Protein AF-A0A4V3EJJ7-F1 (afdb_monomer)

Organism: NCBI:txid467091

Foldseek 3Di:
DDDDDDDDPPDPDPPDPPVVVVVVVVVVVVLDDPCQVVQVVVVVVVLVVVVVVLVVLLVVLVVLFDPPAADDQVVLLVVLVVLLVCLVVVLVVPQDDQDLPDLVSNVVSVVVNLVVLLVSLCRSLVSQSVCSNPHHGSCSSVSSVVSSVVSCVVSDPDPVVLVVVCVVCVVVVRNDRPCSNNVVPDPDDDD

Secondary structure (DSSP, 8-state):
----------------THHHHHHHHHHHHHSS-TTHHHHHHHHHHHHHHHHHHHHHHHHHHHHT--S---S-HHHHHHHHHHHHHHHHHHHHHH-PPPP-S-HHHHHHHHHHHHHHHHHHHHHHHHHHHHHHHHTS-GGGHHHHHHHHHHHHHHH---HHHHHHHHHHHHHTT----HHHHTT---S----

Mean predicted aligned error: 14.13 Å

Structure (mmCIF, N/CA/C/O backbone):
data_AF-A0A4V3EJJ7-F1
#
_entry.id   AF-A0A4V3EJJ7-F1
#
loop_
_atom_site.group_PDB
_atom_site.id
_atom_site.type_symbol
_atom_site.label_atom_id
_atom_site.label_alt_id
_atom_site.label_comp_id
_atom_site.label_asym_id
_atom_site.label_entity_id
_atom_site.label_seq_id
_atom_site.pdbx_PDB_ins_code
_atom_site.Cartn_x
_atom_site.Cartn_y
_atom_site.Cartn_z
_atom_site.occupancy
_atom_site.B_iso_or_equiv
_atom_site.auth_seq_id
_atom_site.auth_comp_id
_atom_site.auth_asym_id
_atom_site.auth_atom_id
_atom_site.pdbx_PDB_model_num
ATOM 1 N N . MET A 1 1 ? -27.608 -27.761 92.473 1.00 48.44 1 MET A N 1
ATOM 2 C CA . MET A 1 1 ? -27.583 -28.950 91.596 1.00 48.44 1 MET A CA 1
ATOM 3 C C . MET A 1 1 ? -28.287 -28.550 90.308 1.00 48.44 1 MET A C 1
ATOM 5 O O . MET A 1 1 ? -29.498 -28.643 90.252 1.00 48.44 1 MET A O 1
ATOM 9 N N . THR A 1 2 ? -27.680 -27.818 89.371 1.00 53.84 2 THR A N 1
ATOM 10 C CA . THR A 1 2 ? -26.389 -27.995 88.669 1.00 53.84 2 THR A CA 1
ATOM 11 C C . THR A 1 2 ? -26.438 -29.137 87.658 1.00 53.84 2 THR A C 1
ATOM 13 O O . THR A 1 2 ? -26.171 -30.263 88.053 1.00 53.84 2 THR A O 1
ATOM 16 N N . THR A 1 3 ? -26.755 -28.836 86.390 1.00 52.28 3 THR A N 1
ATOM 17 C CA . THR A 1 3 ? -26.091 -29.294 85.134 1.00 52.28 3 THR A CA 1
ATOM 18 C C . THR A 1 3 ? -26.939 -28.807 83.942 1.00 52.28 3 THR A C 1
ATOM 20 O O . THR A 1 3 ? -28.126 -29.088 83.874 1.00 52.28 3 THR A O 1
ATOM 23 N N . LEU A 1 4 ? -26.461 -27.812 83.183 1.00 60.28 4 LEU A N 1
ATOM 24 C CA . LEU A 1 4 ? -25.708 -27.957 81.922 1.00 60.28 4 LEU A CA 1
ATOM 25 C C . LEU A 1 4 ? -26.560 -28.528 80.781 1.00 60.28 4 LEU A C 1
ATOM 27 O O . LEU A 1 4 ? -26.889 -29.704 80.805 1.00 60.28 4 LEU A O 1
ATOM 31 N N . LEU A 1 5 ? -26.813 -27.708 79.755 1.00 58.56 5 LEU A N 1
ATOM 32 C CA . LEU A 1 5 ? -26.419 -28.025 78.378 1.00 58.56 5 LEU A CA 1
ATOM 33 C C . LEU A 1 5 ? -26.475 -26.758 77.513 1.00 58.56 5 LEU A C 1
ATOM 35 O O . LEU A 1 5 ? -27.494 -26.359 76.957 1.00 58.56 5 LEU A O 1
ATOM 39 N N . THR A 1 6 ? -25.306 -26.133 77.453 1.00 62.84 6 THR A N 1
ATOM 40 C CA . THR A 1 6 ? -24.854 -25.182 76.447 1.00 62.84 6 THR A CA 1
ATOM 41 C C . THR A 1 6 ? -24.789 -25.898 75.095 1.00 62.84 6 THR A C 1
ATOM 43 O O . THR A 1 6 ? -23.959 -26.784 74.911 1.00 62.84 6 THR A O 1
ATOM 46 N N . GLY A 1 7 ? -25.677 -25.538 74.166 1.00 51.56 7 GLY A N 1
ATOM 47 C CA . GLY A 1 7 ? -25.692 -26.016 72.781 1.00 51.56 7 GLY A CA 1
ATOM 48 C C . GLY A 1 7 ? -25.375 -24.871 71.826 1.00 51.56 7 GLY A C 1
ATOM 49 O O . GLY A 1 7 ? -26.255 -24.112 71.435 1.00 51.56 7 GLY A O 1
ATOM 50 N N . THR A 1 8 ? -24.090 -24.745 71.519 1.00 53.16 8 THR A N 1
ATOM 51 C CA . THR A 1 8 ? -23.436 -23.873 70.535 1.00 53.16 8 THR A CA 1
ATOM 52 C C . THR A 1 8 ? -24.209 -23.722 69.222 1.00 53.16 8 THR A C 1
ATOM 54 O O . THR A 1 8 ? -24.358 -24.683 68.471 1.00 53.16 8 THR A O 1
ATOM 57 N N . ASN A 1 9 ? -24.636 -22.494 68.920 1.00 53.78 9 ASN A N 1
ATOM 58 C CA . ASN A 1 9 ? -25.262 -22.106 67.653 1.00 53.78 9 ASN A CA 1
ATOM 59 C C . ASN A 1 9 ? -24.338 -21.134 66.890 1.00 53.78 9 ASN A C 1
ATOM 61 O O . ASN A 1 9 ? -24.709 -20.017 66.542 1.00 53.78 9 ASN A O 1
ATOM 65 N N . GLU A 1 10 ? -23.086 -21.551 66.691 1.00 57.12 10 GLU A N 1
ATOM 66 C CA . GLU A 1 10 ? -22.077 -20.844 65.893 1.00 57.12 10 GLU A CA 1
ATOM 67 C C . GLU A 1 10 ? -21.926 -21.542 64.541 1.00 57.12 10 GLU A C 1
ATOM 69 O O . GLU A 1 10 ? -20.982 -22.296 64.332 1.00 57.12 10 GLU A O 1
ATOM 74 N N . HIS A 1 11 ? -22.862 -21.353 63.608 1.00 53.75 11 HIS A N 1
ATOM 75 C CA . HIS A 1 11 ? -22.635 -21.874 62.255 1.00 53.75 11 HIS A CA 1
ATOM 76 C C . HIS A 1 11 ? -23.357 -21.136 61.126 1.00 53.75 11 HIS A C 1
ATOM 78 O O . HIS A 1 11 ? -23.733 -21.754 60.140 1.00 53.75 11 HIS A O 1
ATOM 84 N N . ILE A 1 12 ? -23.517 -19.809 61.193 1.00 55.28 12 ILE A N 1
ATOM 85 C CA . ILE A 1 12 ? -24.022 -19.040 60.039 1.00 55.28 12 ILE A CA 1
ATOM 86 C C . ILE A 1 12 ? -23.294 -17.692 59.924 1.00 55.28 12 ILE A C 1
ATOM 88 O O . ILE A 1 12 ? -23.852 -16.643 60.206 1.00 55.28 12 ILE A O 1
ATOM 92 N N . HIS A 1 13 ? -22.022 -17.711 59.514 1.00 51.16 13 HIS A N 1
ATOM 93 C CA . HIS A 1 13 ? -21.329 -16.514 59.002 1.00 51.16 13 HIS A CA 1
ATOM 94 C C . HIS A 1 13 ? -20.251 -16.862 57.953 1.00 51.16 13 HIS A C 1
ATOM 96 O O . HIS A 1 13 ? -19.157 -16.308 57.921 1.00 51.16 13 HIS A O 1
ATOM 102 N N . ARG A 1 14 ? -20.575 -17.792 57.046 1.00 54.22 14 ARG A N 1
ATOM 103 C CA . ARG A 1 14 ? -19.884 -17.968 55.754 1.00 54.22 14 ARG A CA 1
ATOM 104 C C . ARG A 1 14 ? -20.868 -17.652 54.621 1.00 54.22 14 ARG A C 1
ATOM 106 O O . ARG A 1 14 ? -21.261 -18.530 53.867 1.00 54.22 14 ARG A O 1
ATOM 113 N N . LEU A 1 15 ? -21.288 -16.390 54.543 1.00 55.50 15 LEU A N 1
ATOM 114 C CA . LEU A 1 15 ? -21.762 -15.781 53.296 1.00 55.50 15 LEU A CA 1
ATOM 115 C C . LEU A 1 15 ? -20.489 -15.444 52.512 1.00 55.50 15 LEU A C 1
ATOM 117 O O . LEU A 1 15 ? -19.760 -14.520 52.848 1.00 55.50 15 LEU A O 1
ATOM 121 N N . ASP A 1 16 ? -19.959 -16.420 51.790 1.00 58.31 16 ASP A N 1
ATOM 122 C CA . ASP A 1 16 ? -20.190 -16.566 50.355 1.00 58.31 16 ASP A CA 1
ATOM 123 C C . ASP A 1 16 ? -19.730 -15.336 49.558 1.00 58.31 16 ASP A C 1
ATOM 125 O O . ASP A 1 16 ? -20.511 -14.599 48.970 1.00 58.31 16 ASP A O 1
ATOM 129 N N . GLY A 1 17 ? -18.412 -15.132 49.526 1.00 53.25 17 GLY A N 1
ATOM 130 C CA . GLY A 1 17 ? -17.759 -14.217 48.592 1.00 53.25 17 GLY A CA 1
ATOM 131 C C . GLY A 1 17 ? -17.684 -14.743 47.150 1.00 53.25 17 GLY A C 1
ATOM 132 O O . GLY A 1 17 ? -16.960 -14.156 46.349 1.00 53.25 17 GLY A O 1
ATOM 133 N N . ARG A 1 18 ? -18.371 -15.843 46.785 1.00 54.62 18 ARG A N 1
ATOM 134 C CA . ARG A 1 18 ? -18.388 -16.349 45.396 1.00 54.62 18 ARG A CA 1
ATOM 135 C C . ARG A 1 18 ? -19.492 -15.733 44.542 1.00 54.62 18 ARG A C 1
ATOM 137 O O . ARG A 1 18 ? -19.332 -15.669 43.324 1.00 54.62 18 ARG A O 1
ATOM 144 N N . THR A 1 19 ? -20.572 -15.240 45.141 1.00 56.28 19 THR A N 1
ATOM 145 C CA . THR A 1 19 ? -21.678 -14.613 44.397 1.00 56.28 19 THR A CA 1
ATOM 146 C C . THR A 1 19 ? -21.244 -13.317 43.712 1.00 56.28 19 THR A C 1
ATOM 148 O O . THR A 1 19 ? -21.471 -13.174 42.509 1.00 56.28 19 THR A O 1
ATOM 151 N N . GLY A 1 20 ? -20.487 -12.458 44.404 1.00 54.06 20 GLY A N 1
ATOM 152 C CA . GLY A 1 20 ? -19.955 -11.211 43.834 1.00 54.06 20 GLY A CA 1
ATOM 153 C C . GLY A 1 20 ? -18.963 -11.418 42.681 1.00 54.06 20 GLY A C 1
ATOM 154 O O . GLY A 1 20 ? -18.970 -10.657 41.716 1.00 54.06 20 GLY A O 1
ATOM 155 N N . GLN A 1 21 ? -18.156 -12.486 42.716 1.00 56.09 21 GLN 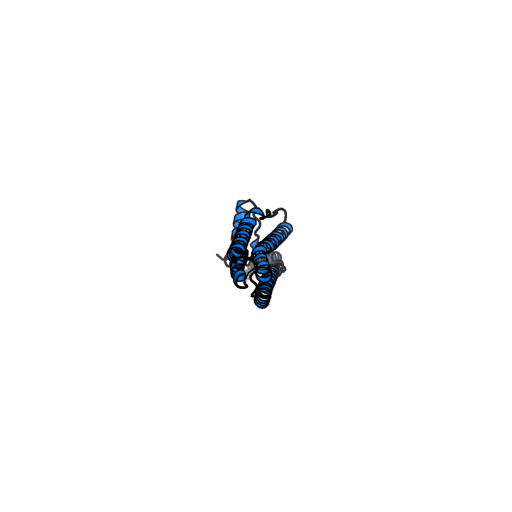A N 1
ATOM 156 C CA . GLN A 1 21 ? -17.267 -12.828 41.598 1.00 56.09 21 GLN A CA 1
ATOM 157 C C . GLN A 1 21 ? -18.053 -13.319 40.376 1.00 56.09 21 GLN A C 1
ATOM 159 O O . GLN A 1 21 ? -17.680 -13.002 39.250 1.00 56.09 21 GLN A O 1
ATOM 164 N N . SER A 1 22 ? -19.158 -14.044 40.576 1.00 56.78 22 SER A N 1
ATOM 165 C CA . SER A 1 22 ? -19.990 -14.523 39.466 1.00 56.78 22 SER A CA 1
ATOM 166 C C . SER A 1 22 ? -20.747 -13.390 38.766 1.00 56.78 22 SER A C 1
ATOM 168 O O . SER A 1 22 ? -20.902 -13.423 37.547 1.00 56.78 22 SER A O 1
ATOM 170 N N . GLU A 1 23 ? -21.160 -12.360 39.508 1.00 58.12 23 GLU A N 1
ATOM 171 C CA . GLU A 1 23 ? -21.834 -11.189 38.945 1.00 58.12 23 GLU A CA 1
ATOM 172 C C . GLU A 1 23 ? -20.847 -10.239 38.274 1.00 58.12 23 GLU A C 1
ATOM 174 O O . GLU A 1 23 ? -21.108 -9.812 37.154 1.00 58.12 23 GLU A O 1
ATOM 179 N N . ALA A 1 24 ? -19.676 -9.996 38.875 1.00 58.09 24 ALA A N 1
ATOM 180 C CA . ALA A 1 24 ? -18.610 -9.226 38.235 1.00 58.09 24 ALA A CA 1
ATOM 181 C C . ALA A 1 24 ? -18.116 -9.908 36.947 1.00 58.09 24 ALA A C 1
ATOM 183 O O . ALA A 1 24 ? -17.929 -9.244 35.930 1.00 58.09 24 ALA A O 1
ATOM 184 N N . MET A 1 25 ? -17.980 -11.239 36.950 1.00 57.03 25 MET A N 1
ATOM 185 C CA . MET A 1 25 ? -17.566 -11.999 35.769 1.00 57.03 25 MET A CA 1
ATOM 186 C C . MET A 1 25 ? -18.684 -12.073 34.715 1.00 57.03 25 MET A C 1
ATOM 188 O O . MET A 1 25 ? -18.382 -12.031 33.529 1.00 57.03 25 MET A O 1
ATOM 192 N N . ARG A 1 26 ? -19.973 -12.081 35.096 1.00 59.25 26 ARG A N 1
ATOM 193 C CA . ARG A 1 26 ? -21.101 -11.950 34.149 1.00 59.25 26 ARG A CA 1
ATOM 194 C C . ARG A 1 26 ? -21.240 -10.541 33.580 1.00 59.25 26 ARG A C 1
ATOM 196 O O . ARG A 1 26 ? -21.527 -10.424 32.396 1.00 59.25 26 ARG A O 1
ATOM 203 N N . PHE A 1 27 ? -20.991 -9.493 34.363 1.00 58.34 27 PHE A N 1
ATOM 204 C CA . PHE A 1 27 ? -20.977 -8.113 33.865 1.00 58.34 27 PHE A CA 1
ATOM 205 C C . PHE A 1 27 ? -19.806 -7.875 32.905 1.00 58.34 27 PHE A C 1
ATOM 207 O O . PHE A 1 27 ? -19.978 -7.233 31.874 1.00 58.34 27 PHE A O 1
ATOM 214 N N . PHE A 1 28 ? -18.635 -8.446 33.204 1.00 58.19 28 PHE A N 1
ATOM 215 C CA . PHE A 1 28 ? -17.461 -8.375 32.331 1.00 58.19 28 PHE A CA 1
ATOM 216 C C . PHE A 1 28 ? -17.619 -9.228 31.061 1.00 58.19 28 PHE A C 1
ATOM 218 O O . PHE A 1 28 ? -17.138 -8.856 29.996 1.00 58.19 28 PHE A O 1
ATOM 225 N N . ASN A 1 29 ? -18.326 -10.359 31.147 1.00 51.47 29 ASN A N 1
ATOM 226 C CA . ASN A 1 29 ? -18.604 -11.207 29.986 1.00 51.47 29 ASN A CA 1
ATOM 227 C C . ASN A 1 29 ? -19.782 -10.688 29.138 1.00 51.47 29 ASN A C 1
ATOM 229 O O . ASN A 1 29 ? -19.846 -10.974 27.951 1.00 51.47 29 ASN A O 1
ATOM 233 N N . ALA A 1 30 ? -20.692 -9.894 29.715 1.00 53.50 30 ALA A N 1
ATOM 234 C CA . ALA A 1 30 ? -21.791 -9.248 28.993 1.00 53.50 30 ALA A CA 1
ATOM 235 C C . ALA A 1 30 ? -21.354 -8.005 28.196 1.00 53.50 30 ALA A C 1
ATOM 237 O O . ALA A 1 30 ? -22.080 -7.571 27.305 1.00 53.50 30 ALA A O 1
ATOM 238 N N . THR A 1 31 ? -20.181 -7.435 28.486 1.00 53.97 31 THR A N 1
ATOM 239 C CA . THR A 1 31 ? -19.607 -6.324 27.708 1.00 53.97 31 THR A CA 1
ATOM 240 C C . THR A 1 31 ? -18.671 -6.781 26.589 1.00 53.97 31 THR A C 1
ATOM 242 O O . THR A 1 31 ? -18.353 -5.975 25.718 1.00 53.97 31 THR A O 1
ATOM 245 N N . ARG A 1 32 ? -18.272 -8.061 26.552 1.00 46.69 32 ARG A N 1
ATOM 246 C CA . ARG A 1 32 ? -17.633 -8.670 25.377 1.00 46.69 32 ARG A CA 1
ATOM 247 C C . ARG A 1 32 ? -18.716 -9.101 24.395 1.00 46.69 32 ARG A C 1
ATOM 249 O O . ARG A 1 32 ? -19.335 -10.149 24.567 1.00 46.69 32 ARG A O 1
ATOM 256 N N . SER A 1 33 ? -18.948 -8.299 23.359 1.00 51.81 33 SER A N 1
ATOM 257 C CA . SER A 1 33 ? -19.757 -8.768 22.239 1.00 51.81 33 SER A CA 1
ATOM 258 C C . SER A 1 33 ? -18.978 -9.857 21.488 1.00 51.81 33 SER A C 1
ATOM 260 O O . SER A 1 33 ? -17.851 -9.614 21.063 1.00 51.81 33 SER A O 1
ATOM 262 N N . PRO A 1 34 ? -19.556 -11.047 21.248 1.00 49.56 34 PRO A N 1
ATOM 263 C CA . PRO A 1 34 ? -18.929 -12.107 20.447 1.00 49.56 34 PRO A CA 1
ATOM 264 C C . PRO A 1 34 ? -18.675 -11.724 18.969 1.00 49.56 34 PRO A C 1
ATOM 266 O O . PRO A 1 34 ? -18.224 -12.554 18.183 1.00 49.56 34 PRO A O 1
ATOM 269 N N . SER A 1 35 ? -18.967 -10.482 18.565 1.00 55.94 35 SER A N 1
ATOM 270 C CA . SER A 1 35 ? -18.671 -9.918 17.245 1.00 55.94 35 SER A CA 1
ATOM 271 C C . SER A 1 35 ? -17.235 -9.424 17.070 1.00 55.94 35 SER A C 1
ATOM 273 O O . SER A 1 35 ? -16.785 -9.317 15.928 1.00 55.94 35 SER A O 1
ATOM 275 N N . ASP A 1 36 ? -16.523 -9.122 18.157 1.00 57.50 36 ASP A N 1
ATOM 276 C CA . ASP A 1 36 ? -15.327 -8.270 18.085 1.00 57.50 36 ASP A CA 1
ATOM 277 C C . ASP A 1 36 ? -14.104 -9.035 17.545 1.00 57.50 36 ASP A C 1
ATOM 279 O O . ASP A 1 36 ? -13.381 -8.538 16.678 1.00 57.50 36 ASP A O 1
ATOM 283 N N . ASP A 1 37 ? -13.959 -10.314 17.908 1.00 60.09 37 ASP A N 1
ATOM 284 C CA . ASP A 1 37 ? -12.936 -11.209 17.340 1.00 60.09 37 ASP A CA 1
ATOM 285 C C . ASP A 1 37 ? -13.148 -11.445 15.831 1.00 60.09 37 ASP A C 1
ATOM 287 O O . ASP A 1 37 ? -12.200 -11.601 15.050 1.00 60.09 37 ASP A O 1
ATOM 291 N N . GLY A 1 38 ? -14.412 -11.437 15.392 1.00 65.94 38 GLY A N 1
ATOM 292 C CA . GLY A 1 38 ? -14.792 -11.632 13.994 1.00 65.94 38 GLY A CA 1
ATOM 293 C C . GLY A 1 38 ? -14.468 -10.430 13.105 1.00 65.94 38 GLY A C 1
ATOM 294 O O . GLY A 1 38 ? -14.232 -10.590 11.905 1.00 65.94 38 GLY A O 1
ATOM 295 N N . GLU A 1 39 ? -14.426 -9.225 13.667 1.00 70.31 39 GLU A N 1
ATOM 296 C CA . GLU A 1 39 ? -14.191 -8.002 12.906 1.00 70.31 39 GLU A CA 1
ATOM 297 C C . GLU A 1 39 ? -12.719 -7.826 12.514 1.00 70.31 39 GLU A C 1
ATOM 299 O O . GLU A 1 39 ? -12.411 -7.580 11.342 1.00 70.31 39 GLU A O 1
ATOM 304 N N . LEU A 1 40 ? -11.795 -8.051 13.452 1.00 66.94 40 LEU A N 1
ATOM 305 C CA . LEU A 1 40 ? -10.359 -8.077 13.157 1.00 66.94 40 LEU A CA 1
ATOM 306 C C . LEU A 1 40 ? -10.009 -9.178 12.154 1.00 66.94 40 LEU A C 1
ATOM 308 O O . LEU A 1 40 ? -9.200 -8.956 11.248 1.00 66.94 40 LEU A O 1
ATOM 312 N N . ALA A 1 41 ? -10.627 -10.354 12.293 1.00 73.38 41 ALA A N 1
ATOM 313 C CA . ALA A 1 41 ? -10.442 -11.455 11.356 1.00 73.38 41 ALA A CA 1
ATOM 314 C C . ALA A 1 41 ? -10.866 -11.058 9.932 1.00 73.38 41 ALA A C 1
ATOM 316 O O . ALA A 1 41 ? -10.117 -11.305 8.986 1.00 73.38 41 ALA A O 1
ATOM 317 N N . ARG A 1 42 ? -11.997 -10.354 9.774 1.00 73.69 42 ARG A N 1
ATOM 318 C CA . ARG A 1 42 ? -12.448 -9.830 8.471 1.00 73.69 42 ARG A CA 1
ATOM 319 C C . ARG A 1 42 ? -11.483 -8.801 7.886 1.00 73.69 42 ARG A C 1
ATOM 321 O O . ARG A 1 42 ? -11.167 -8.885 6.702 1.00 73.69 42 ARG A O 1
ATOM 328 N N . LEU A 1 43 ? -10.974 -7.865 8.691 1.00 72.25 43 LEU A N 1
ATOM 329 C CA . LEU A 1 43 ? -9.997 -6.871 8.224 1.00 72.25 43 LEU A CA 1
ATOM 330 C C . LEU A 1 43 ? -8.684 -7.526 7.771 1.00 72.25 43 LEU A C 1
ATOM 332 O O . LEU A 1 43 ? -8.141 -7.170 6.723 1.00 72.25 43 LEU A O 1
ATOM 336 N N . ARG A 1 44 ? -8.194 -8.524 8.517 1.00 77.19 44 ARG A N 1
ATOM 337 C CA . ARG A 1 44 ? -7.009 -9.310 8.135 1.00 77.19 44 ARG A CA 1
ATOM 338 C C . ARG A 1 44 ? -7.248 -10.121 6.866 1.00 77.19 44 ARG A C 1
ATOM 340 O O . ARG A 1 44 ? -6.375 -10.164 6.005 1.00 77.19 44 ARG A O 1
ATOM 347 N N . GLN A 1 45 ? -8.420 -10.733 6.732 1.00 78.81 45 GLN A N 1
ATOM 348 C CA . GLN A 1 45 ? -8.784 -11.499 5.544 1.00 78.81 45 GLN A CA 1
ATOM 349 C C . GLN A 1 45 ? -8.840 -10.611 4.297 1.00 78.81 45 GLN A C 1
ATOM 351 O O . GLN A 1 45 ? -8.275 -10.979 3.270 1.00 78.81 45 GLN A O 1
ATOM 356 N N . LEU A 1 46 ? -9.437 -9.420 4.398 1.00 78.81 46 LEU A N 1
ATOM 357 C CA . LEU A 1 46 ? -9.436 -8.436 3.314 1.00 78.81 46 LEU A CA 1
ATOM 358 C C . LEU A 1 46 ? -8.010 -8.036 2.927 1.00 78.81 46 LEU A C 1
ATOM 360 O O . LEU A 1 46 ? -7.671 -8.050 1.748 1.00 78.81 46 LEU A O 1
ATOM 364 N N . PHE A 1 47 ? -7.153 -7.745 3.909 1.00 72.12 47 PHE A N 1
ATOM 365 C CA . PHE A 1 47 ? -5.748 -7.417 3.657 1.00 72.12 47 PHE A CA 1
ATOM 366 C C . PHE A 1 47 ? -5.014 -8.539 2.905 1.00 72.12 47 PHE A C 1
ATOM 368 O O . PHE A 1 47 ? -4.334 -8.275 1.916 1.00 72.12 47 PHE A O 1
ATOM 375 N N . LEU A 1 48 ? -5.196 -9.795 3.321 1.00 76.44 48 LEU A N 1
ATOM 376 C CA . LEU A 1 48 ? -4.602 -10.948 2.639 1.00 76.44 48 LEU A CA 1
ATOM 377 C C . LEU A 1 48 ? -5.126 -11.109 1.208 1.00 76.44 48 LEU A C 1
ATOM 379 O O . LEU A 1 48 ? -4.351 -11.429 0.309 1.00 76.44 48 LEU A O 1
ATOM 383 N N . GLN A 1 49 ? -6.415 -10.850 0.982 1.00 77.94 49 GLN A N 1
ATOM 384 C CA . GLN A 1 49 ? -7.019 -10.892 -0.348 1.00 77.94 49 GLN A CA 1
ATOM 385 C C . GLN A 1 49 ? -6.413 -9.823 -1.274 1.00 77.94 49 GLN A C 1
ATOM 387 O O . GLN A 1 49 ? -6.095 -10.124 -2.424 1.00 77.94 49 GLN A O 1
ATOM 392 N N . PHE A 1 50 ? -6.155 -8.616 -0.756 1.00 73.56 50 PHE A N 1
ATOM 393 C CA . PHE A 1 50 ? -5.418 -7.571 -1.476 1.00 73.56 50 PHE A CA 1
ATOM 394 C C . PHE A 1 50 ? -3.970 -7.977 -1.775 1.00 73.56 50 PHE A C 1
ATOM 396 O O . PHE A 1 50 ? -3.520 -7.845 -2.911 1.00 73.56 50 PHE A O 1
ATOM 403 N N . CYS A 1 51 ? -3.239 -8.526 -0.799 1.00 73.31 51 CYS A N 1
ATOM 404 C CA . CYS A 1 51 ? -1.887 -9.043 -1.034 1.00 73.31 51 CYS A CA 1
ATOM 405 C C . CYS A 1 51 ? -1.866 -10.128 -2.124 1.00 73.31 51 CYS A C 1
ATOM 407 O O . CYS A 1 51 ? -0.978 -10.126 -2.977 1.00 73.31 51 CYS A O 1
ATOM 409 N N . GLY A 1 52 ? -2.860 -11.022 -2.125 1.00 74.56 52 GLY A N 1
ATOM 410 C CA . GLY A 1 52 ? -3.035 -12.033 -3.167 1.00 74.56 52 GLY A CA 1
ATOM 411 C C . GLY A 1 52 ? -3.274 -11.423 -4.550 1.00 74.56 52 GLY A C 1
ATOM 412 O O . GLY A 1 52 ? -2.670 -11.869 -5.525 1.00 74.56 52 GLY A O 1
ATOM 413 N N . ALA A 1 53 ? -4.086 -10.366 -4.638 1.00 78.75 53 ALA A N 1
ATOM 414 C CA . ALA A 1 53 ? -4.312 -9.640 -5.887 1.00 78.75 53 ALA A CA 1
ATOM 415 C C . ALA A 1 53 ? -3.014 -9.018 -6.434 1.00 78.75 53 ALA A C 1
ATOM 417 O O . ALA A 1 53 ? -2.718 -9.179 -7.617 1.00 78.75 53 ALA A O 1
ATOM 418 N N . PHE A 1 54 ? -2.187 -8.396 -5.584 1.00 73.12 54 PHE A N 1
ATOM 419 C CA . PHE A 1 54 ? -0.881 -7.865 -6.004 1.00 73.12 54 PHE A CA 1
ATOM 420 C C . PHE A 1 54 ? 0.053 -8.944 -6.544 1.00 73.12 54 PHE A C 1
ATOM 422 O O . PHE A 1 54 ? 0.709 -8.724 -7.562 1.00 73.12 54 PHE A O 1
ATOM 429 N N . ALA A 1 55 ? 0.100 -10.108 -5.891 1.00 73.81 55 ALA A N 1
ATOM 430 C CA . ALA A 1 55 ? 0.901 -11.229 -6.367 1.00 73.81 55 ALA A CA 1
ATOM 431 C C . ALA A 1 55 ? 0.439 -11.683 -7.762 1.00 73.81 55 ALA A C 1
ATOM 433 O O . ALA A 1 55 ? 1.269 -11.866 -8.650 1.00 73.81 55 ALA A O 1
ATOM 434 N N . LEU A 1 56 ? -0.877 -11.786 -7.981 1.00 77.50 56 LEU A N 1
ATOM 435 C CA . LEU A 1 56 ? -1.450 -12.142 -9.281 1.00 77.50 56 LEU A CA 1
ATOM 436 C C . LEU A 1 56 ? -1.114 -11.102 -10.362 1.00 77.50 56 LEU A C 1
ATOM 438 O O . LEU A 1 56 ? -0.699 -11.468 -11.459 1.00 77.50 56 LEU A O 1
ATOM 442 N N . ILE A 1 57 ? -1.244 -9.810 -10.046 1.00 76.50 57 ILE A N 1
ATOM 443 C CA . ILE A 1 57 ? -0.878 -8.711 -10.951 1.00 76.50 57 ILE A CA 1
ATOM 444 C C . ILE A 1 57 ? 0.607 -8.797 -11.320 1.00 76.50 57 ILE A C 1
ATOM 446 O O . ILE A 1 57 ? 0.948 -8.663 -12.491 1.00 76.50 57 ILE A O 1
ATOM 450 N N . GLY A 1 58 ? 1.486 -9.081 -10.355 1.00 69.44 58 GLY A N 1
ATOM 451 C CA . GLY A 1 58 ? 2.914 -9.278 -10.609 1.00 69.44 58 GLY A CA 1
ATOM 452 C C . GLY A 1 58 ? 3.200 -10.452 -11.548 1.00 69.44 58 GLY A C 1
ATOM 453 O O . GLY A 1 58 ? 4.024 -10.323 -12.450 1.00 69.44 58 GLY A O 1
ATOM 454 N N . VAL A 1 59 ? 2.475 -11.567 -11.403 1.00 75.38 59 VAL A N 1
ATOM 455 C CA . VAL A 1 59 ? 2.570 -12.717 -12.323 1.00 75.38 59 VAL A CA 1
ATOM 456 C C . VAL A 1 59 ? 2.141 -12.328 -13.739 1.00 75.38 59 VAL A C 1
ATOM 458 O O . VAL A 1 59 ? 2.828 -12.661 -14.703 1.00 75.38 59 VAL A O 1
ATOM 461 N N . VAL A 1 60 ? 1.037 -11.590 -13.877 1.00 76.69 60 VAL A N 1
ATOM 462 C CA . VAL A 1 60 ? 0.559 -11.099 -15.177 1.00 76.69 60 VAL A CA 1
ATOM 463 C C . VAL A 1 60 ? 1.566 -10.132 -15.804 1.00 76.69 60 VAL A C 1
ATOM 465 O O . VAL A 1 60 ? 1.861 -10.250 -16.989 1.00 76.69 60 VAL A O 1
ATOM 468 N N . ALA A 1 61 ? 2.139 -9.220 -15.014 1.00 70.19 61 ALA A N 1
ATOM 469 C CA . ALA A 1 61 ? 3.160 -8.273 -15.466 1.00 70.19 61 ALA A CA 1
ATOM 470 C C . ALA A 1 61 ? 4.398 -8.998 -15.994 1.00 70.19 61 ALA A C 1
ATOM 472 O O . ALA A 1 61 ? 4.948 -8.634 -17.028 1.00 70.19 61 ALA A O 1
ATOM 473 N N . PHE A 1 62 ? 4.810 -10.046 -15.279 1.00 71.81 62 PHE A N 1
ATOM 474 C CA . PHE A 1 62 ? 5.935 -10.884 -15.655 1.00 71.81 62 PHE A CA 1
ATOM 475 C C . PHE A 1 62 ? 5.667 -11.638 -16.962 1.00 71.81 62 PHE A C 1
ATOM 477 O O . PHE A 1 62 ? 6.532 -11.667 -17.830 1.00 71.81 62 PHE A O 1
ATOM 484 N N . MET A 1 63 ? 4.465 -12.199 -17.139 1.00 74.50 63 MET A N 1
ATOM 485 C CA . MET A 1 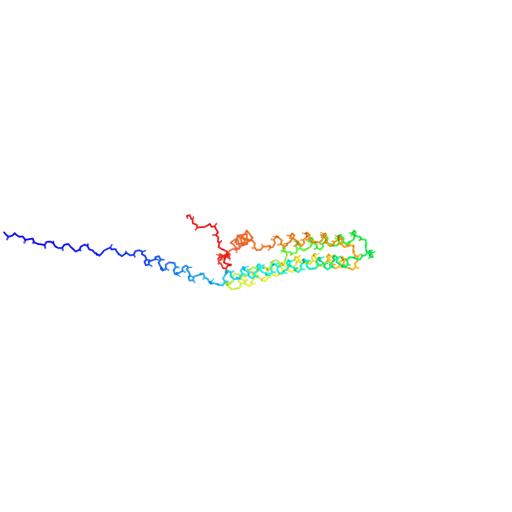63 ? 4.100 -12.898 -18.379 1.00 74.50 63 MET A CA 1
ATOM 486 C C . MET A 1 63 ? 3.939 -11.970 -19.586 1.00 74.50 63 MET A C 1
ATOM 488 O O . MET A 1 63 ? 4.223 -12.383 -20.705 1.00 74.50 63 MET A O 1
ATOM 492 N N . LEU A 1 64 ? 3.478 -10.736 -19.369 1.00 73.50 64 LEU A N 1
ATOM 493 C CA . LEU A 1 64 ? 3.288 -9.729 -20.417 1.00 73.50 64 LEU A CA 1
ATOM 494 C C . LEU A 1 64 ? 4.551 -8.918 -20.727 1.00 73.50 64 LEU A C 1
ATOM 496 O O . LEU A 1 64 ? 4.484 -8.039 -21.583 1.00 73.50 64 LEU A O 1
ATOM 500 N N . GLY A 1 65 ? 5.665 -9.169 -20.032 1.00 65.69 65 GLY A N 1
ATOM 501 C CA . GLY A 1 65 ? 6.924 -8.458 -20.232 1.00 65.69 65 GLY A CA 1
ATOM 502 C C . GLY A 1 65 ? 7.359 -8.520 -21.694 1.00 65.69 65 GLY A C 1
ATOM 503 O O . GLY A 1 65 ? 7.846 -9.547 -22.154 1.00 65.69 65 GLY A O 1
ATOM 504 N N . ASN A 1 66 ? 7.140 -7.422 -22.415 1.00 61.62 66 ASN A N 1
ATOM 505 C CA . ASN A 1 66 ? 7.381 -7.315 -23.847 1.00 61.62 66 ASN A CA 1
ATOM 506 C C . ASN A 1 66 ? 8.746 -6.645 -24.080 1.00 61.62 66 ASN A C 1
ATOM 508 O O . ASN A 1 66 ? 9.075 -5.676 -23.393 1.00 61.62 66 ASN A O 1
ATOM 512 N N . ASP A 1 67 ? 9.522 -7.121 -25.056 1.00 64.62 67 ASP A N 1
ATOM 513 C CA . ASP A 1 67 ? 10.851 -6.561 -25.373 1.00 64.62 67 ASP A CA 1
ATOM 514 C C . ASP A 1 67 ? 10.778 -5.216 -26.128 1.00 64.62 67 ASP A C 1
ATOM 516 O O . ASP A 1 67 ? 11.777 -4.503 -26.250 1.00 64.62 67 ASP A O 1
ATOM 520 N N . GLU A 1 68 ? 9.594 -4.823 -26.615 1.00 66.81 68 GLU A N 1
ATOM 521 C CA . GLU A 1 68 ? 9.397 -3.546 -27.308 1.00 66.81 68 GLU A CA 1
ATOM 522 C C . GLU A 1 68 ? 9.294 -2.364 -26.332 1.00 66.81 68 GLU A C 1
ATOM 524 O O . GLU A 1 68 ? 8.221 -1.870 -25.975 1.00 66.81 68 GLU A O 1
ATOM 529 N N . GLN A 1 69 ? 10.464 -1.885 -25.924 1.00 71.00 69 GLN A N 1
ATOM 530 C CA . GLN A 1 69 ? 10.673 -0.654 -25.172 1.00 71.00 69 GLN A CA 1
ATOM 531 C C . GLN A 1 69 ? 10.155 0.569 -25.960 1.00 71.00 69 GLN A C 1
ATOM 533 O O . GLN A 1 69 ? 10.795 1.025 -26.907 1.00 71.00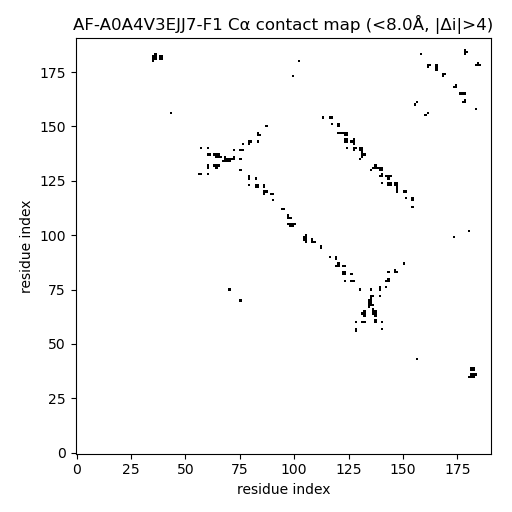 69 GLN A O 1
ATOM 538 N N . ARG A 1 70 ? 9.013 1.145 -25.557 1.00 79.75 70 ARG A N 1
ATOM 539 C CA . ARG A 1 70 ? 8.474 2.379 -26.171 1.00 79.75 70 ARG A CA 1
ATOM 540 C C . ARG A 1 70 ? 8.976 3.655 -25.508 1.00 79.75 70 ARG A C 1
ATOM 542 O O . ARG A 1 70 ? 9.113 4.669 -26.188 1.00 79.75 70 ARG A O 1
ATOM 549 N N . TRP A 1 71 ? 9.153 3.650 -24.189 1.00 78.44 71 TRP A N 1
ATOM 550 C CA . TRP A 1 71 ? 9.545 4.831 -23.411 1.00 78.44 71 TRP A CA 1
ATOM 551 C C . TRP A 1 71 ? 10.916 4.623 -22.779 1.00 78.44 71 TRP A C 1
ATOM 553 O O . TRP A 1 71 ? 11.282 3.494 -22.469 1.00 78.44 71 TRP A O 1
ATOM 563 N N . ASP A 1 72 ? 11.663 5.701 -22.548 1.00 85.19 72 ASP A N 1
ATOM 564 C CA . ASP A 1 72 ? 12.916 5.636 -21.791 1.00 85.19 72 ASP A CA 1
ATOM 565 C C . ASP A 1 72 ? 12.631 5.149 -20.348 1.00 85.19 72 ASP A C 1
ATOM 567 O O . ASP A 1 72 ? 11.793 5.758 -19.664 1.00 85.19 72 ASP A O 1
ATOM 571 N N . PRO A 1 73 ? 13.309 4.088 -19.854 1.00 82.75 73 PRO A N 1
ATOM 572 C CA . PRO A 1 73 ? 13.137 3.596 -18.488 1.00 82.75 73 PRO A CA 1
ATOM 573 C C . PRO A 1 73 ? 13.263 4.685 -17.415 1.00 82.75 73 PRO A C 1
ATOM 575 O O . PRO A 1 73 ? 12.568 4.624 -16.398 1.00 82.75 73 PRO A O 1
ATOM 578 N N . ALA A 1 74 ? 14.116 5.691 -17.632 1.00 85.31 74 ALA A N 1
ATOM 579 C CA . ALA A 1 74 ? 14.326 6.771 -16.673 1.00 85.31 74 ALA A CA 1
ATOM 580 C C . ALA A 1 74 ? 13.049 7.597 -16.442 1.00 85.31 74 ALA A C 1
ATOM 582 O O . ALA A 1 74 ? 12.744 7.964 -15.304 1.00 85.31 74 ALA A O 1
ATOM 583 N N . ILE A 1 75 ? 12.265 7.838 -17.499 1.00 85.06 75 ILE A N 1
ATOM 584 C CA . ILE A 1 75 ? 11.000 8.582 -17.419 1.00 85.06 75 ILE A CA 1
ATOM 585 C C . ILE A 1 75 ? 9.964 7.767 -16.639 1.00 85.06 75 ILE A C 1
ATOM 587 O O . ILE A 1 75 ? 9.304 8.295 -15.742 1.00 85.06 75 ILE A O 1
ATOM 591 N N . SER A 1 76 ? 9.849 6.470 -16.933 1.00 81.00 76 SER A N 1
ATOM 592 C CA . SER A 1 76 ? 8.915 5.572 -16.244 1.00 81.00 76 SER A CA 1
ATOM 593 C C . SER A 1 76 ? 9.232 5.447 -14.752 1.00 81.00 76 SER A C 1
ATOM 595 O O . SER A 1 76 ? 8.331 5.558 -13.921 1.00 81.00 76 SER A O 1
ATOM 597 N N . VAL A 1 77 ? 10.510 5.284 -14.397 1.00 85.00 77 VAL A N 1
ATOM 598 C CA . VAL A 1 77 ? 10.957 5.250 -12.997 1.00 85.00 77 VAL A CA 1
ATOM 599 C C . VAL A 1 77 ? 10.669 6.579 -12.300 1.00 85.00 77 VAL A C 1
ATOM 601 O O . VAL A 1 77 ? 10.124 6.577 -11.196 1.00 85.00 77 VAL A O 1
ATOM 604 N N . GLY A 1 78 ? 10.969 7.710 -12.946 1.00 84.31 78 GLY A N 1
ATOM 605 C CA . GLY A 1 78 ? 10.680 9.039 -12.404 1.00 84.31 78 GLY A CA 1
ATOM 606 C C . 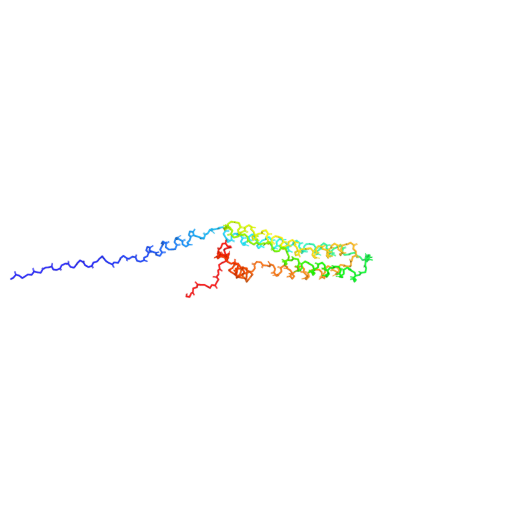GLY A 1 78 ? 9.198 9.228 -12.070 1.00 84.31 78 GLY A C 1
ATOM 607 O O . GLY A 1 78 ? 8.864 9.667 -10.969 1.00 84.31 78 GLY A O 1
ATOM 608 N N . LEU A 1 79 ? 8.300 8.821 -12.974 1.00 85.19 79 LEU A N 1
ATOM 609 C CA . LEU A 1 79 ? 6.853 8.871 -12.745 1.00 85.19 79 LEU A CA 1
ATOM 610 C C . LEU A 1 79 ? 6.420 7.996 -11.565 1.00 85.19 79 LEU A C 1
ATOM 612 O O . LEU A 1 79 ? 5.662 8.458 -10.714 1.00 85.19 79 LEU A O 1
ATOM 616 N N . ILE A 1 80 ? 6.925 6.763 -11.470 1.00 86.44 80 ILE A N 1
ATOM 617 C CA . ILE A 1 80 ? 6.599 5.848 -10.364 1.00 86.44 80 ILE A CA 1
ATOM 618 C C . ILE A 1 80 ? 7.051 6.423 -9.026 1.00 86.44 80 ILE A C 1
ATOM 620 O O . ILE A 1 80 ? 6.296 6.376 -8.057 1.00 86.44 80 ILE A O 1
ATOM 624 N N . VAL A 1 81 ? 8.251 7.003 -8.965 1.00 86.69 81 VAL A N 1
ATOM 625 C CA . VAL A 1 81 ? 8.760 7.638 -7.744 1.00 86.69 81 VAL A CA 1
ATOM 626 C C . VAL A 1 81 ? 7.879 8.822 -7.344 1.00 86.69 81 VAL A C 1
ATOM 628 O O . VAL A 1 81 ? 7.513 8.934 -6.174 1.00 86.69 81 VAL A O 1
ATOM 631 N N . ILE A 1 82 ? 7.480 9.674 -8.295 1.00 87.56 82 ILE A N 1
ATOM 632 C CA . ILE A 1 82 ? 6.587 10.812 -8.027 1.00 87.56 82 ILE A CA 1
ATOM 633 C C . ILE A 1 82 ? 5.231 10.326 -7.502 1.00 87.56 82 ILE A C 1
ATOM 635 O O . ILE A 1 82 ? 4.763 10.819 -6.475 1.00 87.56 82 ILE A O 1
ATOM 639 N N . VAL A 1 83 ? 4.619 9.334 -8.153 1.00 85.69 83 VAL A N 1
ATOM 640 C CA . VAL A 1 83 ? 3.331 8.755 -7.733 1.00 85.69 83 VAL A CA 1
ATOM 641 C C . VAL A 1 83 ? 3.447 8.073 -6.365 1.00 85.69 83 VAL A C 1
ATOM 643 O O . VAL A 1 83 ? 2.575 8.247 -5.509 1.00 85.69 83 VAL A O 1
ATOM 646 N N . GLY A 1 84 ? 4.536 7.342 -6.120 1.00 80.94 84 GLY A N 1
ATOM 647 C CA . GLY A 1 84 ? 4.837 6.703 -4.840 1.00 80.94 84 GLY A CA 1
ATOM 648 C C . GLY A 1 84 ? 4.961 7.718 -3.706 1.00 80.94 84 GLY A C 1
ATOM 649 O O . GLY A 1 84 ? 4.301 7.582 -2.674 1.00 80.94 84 GLY A O 1
ATOM 650 N N . LEU A 1 85 ? 5.737 8.784 -3.912 1.00 85.81 85 LEU A N 1
ATOM 651 C CA . LEU A 1 85 ? 5.888 9.870 -2.942 1.00 85.81 85 LEU A CA 1
ATOM 652 C C . LEU A 1 85 ? 4.572 10.617 -2.703 1.00 85.81 85 LEU A C 1
ATOM 654 O O . LEU A 1 85 ? 4.218 10.869 -1.550 1.00 85.81 85 LEU A O 1
ATOM 658 N N . ALA A 1 86 ? 3.824 10.929 -3.764 1.00 84.94 86 ALA A N 1
ATOM 659 C CA . ALA A 1 86 ? 2.519 11.573 -3.656 1.00 84.94 86 ALA A CA 1
ATOM 660 C C . ALA A 1 86 ? 1.535 10.718 -2.842 1.00 84.94 86 ALA A C 1
ATOM 662 O O . ALA A 1 86 ? 0.832 11.246 -1.984 1.00 84.94 86 ALA A O 1
ATOM 663 N N . SER A 1 87 ? 1.544 9.397 -3.033 1.00 79.94 87 SER A N 1
ATOM 664 C CA . SER A 1 87 ? 0.687 8.464 -2.287 1.00 79.94 87 SER A CA 1
ATOM 665 C C . SER A 1 87 ? 1.077 8.382 -0.806 1.00 79.94 87 SER A C 1
ATOM 667 O O . SER A 1 87 ? 0.208 8.384 0.066 1.00 79.94 87 SER A O 1
ATOM 669 N N . LEU A 1 88 ? 2.381 8.398 -0.497 1.00 81.00 88 LEU A N 1
ATOM 670 C CA . LEU A 1 88 ? 2.884 8.432 0.884 1.00 81.00 88 LEU A CA 1
ATOM 671 C C . LEU A 1 88 ? 2.535 9.740 1.611 1.00 81.00 88 LEU A C 1
ATOM 673 O O . LEU A 1 88 ? 2.282 9.733 2.818 1.00 81.00 88 LEU A O 1
ATOM 677 N N . LEU A 1 89 ? 2.542 10.867 0.897 1.00 82.06 89 LEU A N 1
ATOM 678 C CA . LEU A 1 89 ? 2.193 12.179 1.446 1.00 82.06 89 LEU A CA 1
ATOM 679 C C . LEU A 1 89 ? 0.674 12.382 1.534 1.00 82.06 89 LEU A C 1
ATOM 681 O O . LEU A 1 89 ? 0.198 13.009 2.482 1.00 82.06 89 LEU A O 1
ATOM 685 N N . GLY A 1 90 ? -0.085 11.815 0.594 1.00 73.06 90 GLY A N 1
ATOM 686 C CA . GLY A 1 90 ? -1.540 11.928 0.502 1.00 73.06 90 GLY A CA 1
ATOM 687 C C . GLY A 1 90 ? -2.274 11.395 1.732 1.00 73.06 90 GLY A C 1
ATOM 688 O O . GLY A 1 90 ? -3.254 12.003 2.162 1.00 73.06 90 GLY A O 1
ATOM 689 N N . ASP A 1 91 ? -1.754 10.348 2.386 1.00 68.44 91 ASP A N 1
ATOM 690 C CA . ASP A 1 91 ? -2.342 9.807 3.624 1.00 68.44 91 ASP A CA 1
ATOM 691 C C . ASP A 1 91 ? -2.461 10.870 4.737 1.00 68.44 91 ASP A C 1
ATOM 693 O O . ASP A 1 91 ? -3.397 10.854 5.540 1.00 68.44 91 ASP A O 1
ATOM 697 N N . ARG A 1 92 ? -1.564 11.866 4.768 1.00 70.00 92 ARG A N 1
ATOM 698 C CA . ARG A 1 92 ? -1.657 12.956 5.753 1.00 70.00 92 ARG A CA 1
ATOM 699 C C . ARG A 1 92 ? -2.776 13.948 5.468 1.00 70.00 92 ARG A C 1
ATOM 701 O O . ARG A 1 92 ? -3.311 14.520 6.413 1.00 70.00 92 ARG A O 1
ATOM 708 N N . PHE A 1 93 ? -3.125 14.148 4.202 1.00 67.31 93 PHE A N 1
ATOM 709 C CA . PHE A 1 93 ? -4.153 15.105 3.793 1.00 67.31 93 PHE A CA 1
ATOM 710 C C . PHE A 1 93 ? -5.552 14.489 3.776 1.00 67.31 93 PHE A C 1
ATOM 712 O O . PHE A 1 93 ? -6.533 15.181 4.030 1.00 67.31 93 PHE A O 1
ATOM 719 N N . VAL A 1 94 ? -5.643 13.182 3.524 1.00 66.19 94 VAL A N 1
ATOM 720 C CA . VAL A 1 94 ? -6.916 12.469 3.344 1.00 66.19 94 VAL A CA 1
ATOM 721 C C . VAL A 1 94 ? -7.435 11.842 4.650 1.00 66.19 94 VAL A C 1
ATOM 723 O O . VAL A 1 94 ? -8.547 11.317 4.693 1.00 66.19 94 VAL A O 1
ATOM 726 N N . ALA A 1 95 ? -6.681 11.918 5.754 1.00 61.47 95 ALA A N 1
ATOM 727 C CA . ALA A 1 95 ? -7.095 11.391 7.054 1.00 61.47 95 ALA A CA 1
ATOM 728 C C . ALA A 1 95 ? -8.370 12.084 7.588 1.00 61.47 95 ALA A C 1
ATOM 730 O O . ALA A 1 95 ? -8.313 13.080 8.314 1.00 61.47 95 ALA A O 1
ATOM 731 N N . ARG A 1 96 ? -9.533 11.513 7.249 1.00 64.38 96 ARG A N 1
ATOM 732 C CA . ARG A 1 96 ? -10.855 11.901 7.756 1.00 64.38 96 ARG A CA 1
ATOM 733 C C . ARG A 1 96 ? -10.843 11.853 9.287 1.00 64.38 96 ARG A C 1
ATOM 735 O O . ARG A 1 96 ? -10.319 10.907 9.883 1.00 64.38 96 ARG A O 1
ATOM 742 N N . ARG A 1 97 ? -11.372 12.901 9.929 1.00 66.81 97 ARG A N 1
ATOM 743 C CA . ARG A 1 97 ? -11.483 12.958 11.394 1.00 66.81 97 ARG A CA 1
ATOM 744 C C . ARG A 1 97 ? -12.382 11.811 11.864 1.00 66.81 97 ARG A C 1
ATOM 746 O O . ARG A 1 97 ? -13.424 11.584 11.259 1.00 66.81 97 ARG A O 1
ATOM 753 N N . LEU A 1 98 ? -11.959 11.096 12.908 1.00 66.25 98 LEU A N 1
ATOM 754 C CA . LEU A 1 98 ? -12.801 10.089 13.551 1.00 66.25 98 LEU A CA 1
ATOM 755 C C . LEU A 1 98 ? -13.973 10.799 14.225 1.00 66.25 98 LEU A C 1
ATOM 757 O O . LEU A 1 98 ? -13.764 11.775 14.948 1.00 66.25 98 LEU A O 1
ATOM 761 N N . ASP A 1 99 ? -15.180 10.312 13.962 1.00 70.12 99 ASP A N 1
ATOM 762 C CA . ASP A 1 99 ? -16.386 10.812 14.602 1.00 70.12 99 ASP A CA 1
ATOM 763 C C . ASP A 1 99 ? -16.594 10.099 15.944 1.00 70.12 99 ASP A C 1
ATOM 765 O O . ASP A 1 99 ? -16.776 8.883 15.994 1.00 70.12 99 ASP A O 1
ATOM 769 N N . CYS A 1 100 ? -16.536 10.865 17.034 1.00 71.69 100 CYS A N 1
ATOM 770 C CA . CYS A 1 100 ? -16.660 10.359 18.401 1.00 71.69 100 CYS A CA 1
ATOM 771 C C . CYS A 1 100 ? -18.097 10.429 18.950 1.00 71.69 100 CYS A C 1
ATOM 773 O O . CYS A 1 100 ? -18.284 10.264 20.157 1.00 71.69 100 CYS A O 1
ATOM 775 N N . THR A 1 101 ? -19.108 10.705 18.115 1.00 79.06 101 THR A N 1
ATOM 776 C CA . THR A 1 101 ? -20.506 10.821 18.575 1.00 79.06 101 THR A CA 1
ATOM 777 C C . THR A 1 101 ? -21.066 9.519 19.151 1.00 79.06 101 THR A C 1
ATOM 779 O O . THR A 1 101 ? -21.776 9.560 20.155 1.00 79.06 101 THR A O 1
ATOM 782 N N . SER A 1 102 ? -20.739 8.361 18.572 1.00 74.50 102 SER A N 1
ATOM 783 C CA . SER A 1 102 ? -21.210 7.048 19.036 1.00 74.50 102 SER A CA 1
ATOM 784 C C . SER A 1 102 ? -20.175 5.938 18.808 1.00 74.50 102 SER A C 1
ATOM 786 O O . SER A 1 102 ? -19.288 6.082 17.969 1.00 74.50 102 SER A O 1
ATOM 788 N N . ASP A 1 103 ? -20.293 4.810 19.519 1.00 71.88 103 ASP A N 1
ATOM 789 C CA . ASP A 1 103 ? -19.399 3.655 19.308 1.00 71.88 103 ASP A CA 1
ATOM 790 C C . ASP A 1 103 ? -19.540 3.085 17.890 1.00 71.88 103 ASP A C 1
ATOM 792 O O . ASP A 1 103 ? -18.544 2.811 17.224 1.00 71.88 103 ASP A O 1
ATOM 796 N N . GLY A 1 104 ? -20.774 2.993 17.381 1.00 71.19 104 GLY A N 1
ATOM 797 C CA . GLY A 1 104 ? -21.038 2.517 16.021 1.00 71.19 104 GLY A CA 1
ATOM 798 C C . GLY A 1 104 ? -20.459 3.437 14.940 1.00 71.19 104 GLY A C 1
ATOM 799 O O . GLY A 1 104 ? -19.840 2.958 13.991 1.00 71.19 104 GLY A O 1
ATOM 800 N N . SER A 1 105 ? -20.586 4.760 15.101 1.00 73.62 105 SER A N 1
ATOM 801 C CA . SER A 1 105 ? -20.010 5.731 14.155 1.00 73.62 105 SER A CA 1
ATOM 802 C C . SER A 1 105 ? -18.482 5.731 14.175 1.00 73.62 105 SER A C 1
ATOM 804 O O . SER A 1 105 ? -17.854 6.015 13.151 1.00 73.62 105 SER A O 1
ATOM 806 N N . LEU A 1 106 ? -17.876 5.396 15.318 1.00 73.19 106 LEU A N 1
ATOM 807 C CA . LEU A 1 106 ? -16.429 5.304 15.474 1.00 73.19 106 LEU A CA 1
ATOM 808 C C . LEU A 1 106 ? -15.864 4.109 14.693 1.00 73.19 106 LEU A C 1
ATOM 810 O O . LEU A 1 106 ? -14.889 4.270 13.956 1.00 73.19 106 LEU A O 1
ATOM 814 N N . VAL A 1 107 ? -16.512 2.943 14.795 1.00 75.50 107 VAL A N 1
ATOM 815 C CA . VAL A 1 107 ? -16.134 1.730 14.051 1.00 75.50 107 VAL A CA 1
ATOM 816 C C . VAL A 1 107 ? -16.283 1.942 12.542 1.00 75.50 107 VAL A C 1
ATOM 818 O O . VAL A 1 107 ? -15.361 1.650 11.777 1.00 75.50 107 VAL A O 1
ATOM 821 N N . ASP A 1 108 ? -17.396 2.526 12.095 1.00 77.69 108 ASP A N 1
ATOM 822 C CA . ASP A 1 108 ? -17.637 2.759 10.666 1.00 77.69 108 ASP A CA 1
ATOM 823 C C . ASP A 1 108 ? -16.681 3.817 10.071 1.00 77.69 108 ASP A C 1
ATOM 825 O O . ASP A 1 108 ? -16.108 3.654 8.985 1.00 77.69 108 ASP A O 1
ATOM 829 N N . SER A 1 109 ? -16.385 4.872 10.839 1.00 75.75 109 SER A N 1
ATOM 830 C CA . SER A 1 109 ? -15.358 5.863 10.485 1.00 75.75 109 SER A CA 1
ATOM 831 C C . SER A 1 109 ? -13.960 5.244 10.401 1.00 75.75 109 SER A C 1
ATOM 833 O O . SER A 1 109 ? -13.160 5.627 9.545 1.00 75.75 109 SER A O 1
ATOM 835 N N . TYR A 1 110 ? -13.651 4.273 11.264 1.00 76.50 110 TYR A N 1
ATOM 836 C CA . TYR A 1 110 ? -12.376 3.564 11.232 1.00 76.50 110 TYR A CA 1
ATOM 837 C C . TYR A 1 110 ? -12.256 2.671 9.991 1.00 76.50 110 TYR A C 1
ATOM 839 O O . TYR A 1 110 ? -11.253 2.745 9.276 1.00 76.50 110 TYR A O 1
ATOM 847 N N . ARG A 1 111 ? -13.304 1.897 9.672 1.00 77.81 111 ARG A N 1
ATOM 848 C CA . ARG A 1 111 ? -13.360 1.059 8.462 1.00 77.81 111 ARG A CA 1
ATOM 849 C C . ARG A 1 111 ? -13.204 1.885 7.191 1.00 77.81 111 ARG A C 1
ATOM 851 O O . ARG A 1 111 ? -12.352 1.572 6.362 1.00 77.81 111 ARG A O 1
ATOM 858 N N . SER A 1 112 ? -13.975 2.963 7.042 1.00 80.12 112 SER A N 1
ATOM 859 C CA . SER A 1 112 ? -13.889 3.828 5.855 1.00 80.12 112 SER A CA 1
ATOM 860 C C . SER A 1 112 ? -12.496 4.440 5.687 1.00 80.12 112 SER A C 1
ATOM 862 O O . SER A 1 112 ? -11.957 4.464 4.579 1.00 80.12 112 SER A O 1
ATOM 864 N N . ARG A 1 113 ? -11.860 4.858 6.789 1.00 81.06 113 ARG A N 1
ATOM 865 C CA . ARG A 1 113 ? -10.478 5.350 6.779 1.00 81.06 113 ARG A CA 1
ATOM 866 C C . ARG A 1 113 ? -9.484 4.261 6.372 1.00 81.06 113 ARG A C 1
ATOM 868 O O . ARG A 1 113 ? -8.558 4.557 5.620 1.00 81.06 113 ARG A O 1
ATOM 875 N N . PHE A 1 114 ? -9.663 3.026 6.839 1.00 77.00 114 PHE A N 1
ATOM 876 C CA . PHE A 1 114 ? -8.826 1.893 6.447 1.00 77.00 114 PHE A CA 1
ATOM 877 C C . PHE A 1 114 ? -8.935 1.603 4.943 1.00 77.00 114 PHE A C 1
ATOM 879 O O . PHE A 1 114 ? -7.914 1.590 4.259 1.00 77.00 114 PHE A O 1
ATOM 886 N N . PHE A 1 115 ? -10.150 1.468 4.404 1.00 81.38 115 PHE A N 1
ATOM 887 C CA . PHE A 1 115 ? -10.355 1.212 2.972 1.00 81.38 115 PHE A CA 1
ATOM 888 C C . PHE A 1 115 ? -9.782 2.316 2.086 1.00 81.38 115 PHE A C 1
ATOM 890 O O . PHE A 1 115 ? -9.123 2.029 1.091 1.00 81.38 115 PHE A O 1
ATOM 897 N N . LEU A 1 116 ? -9.977 3.578 2.472 1.00 81.62 116 LEU A N 1
ATOM 898 C CA . LEU A 1 116 ? -9.449 4.717 1.726 1.00 81.62 116 LEU A CA 1
ATOM 899 C C . LEU A 1 116 ? -7.916 4.712 1.682 1.00 81.62 116 LEU A C 1
ATOM 901 O O . LEU A 1 116 ? -7.314 4.999 0.651 1.00 81.62 116 LEU A O 1
ATOM 905 N N . ARG A 1 117 ? -7.277 4.340 2.793 1.00 79.62 117 ARG A N 1
ATOM 906 C CA . ARG A 1 117 ? -5.819 4.214 2.889 1.00 79.62 117 ARG A CA 1
ATOM 907 C C . ARG A 1 117 ? -5.274 3.065 2.052 1.00 79.62 117 ARG A C 1
ATOM 909 O O . ARG A 1 117 ? -4.266 3.247 1.377 1.00 79.62 117 ARG A O 1
ATOM 916 N N . VAL A 1 118 ? -5.946 1.915 2.072 1.00 79.44 118 VAL A N 1
ATOM 917 C CA . VAL A 1 118 ? -5.595 0.765 1.228 1.00 79.44 118 VAL A CA 1
ATOM 918 C C . VAL A 1 118 ? -5.702 1.138 -0.251 1.00 79.44 118 VAL A C 1
ATOM 920 O O . VAL A 1 118 ? -4.746 0.926 -0.990 1.00 79.44 118 VAL A O 1
ATOM 923 N N . ALA A 1 119 ? -6.796 1.788 -0.657 1.00 81.56 119 ALA A N 1
ATOM 924 C CA . ALA A 1 119 ? -6.992 2.235 -2.035 1.00 81.56 119 ALA A CA 1
ATOM 925 C C . ALA A 1 119 ? -5.889 3.204 -2.503 1.00 81.56 119 ALA A C 1
ATOM 927 O O . ALA A 1 119 ? -5.380 3.074 -3.611 1.00 81.56 119 ALA A O 1
ATOM 928 N N . ILE A 1 120 ? -5.462 4.146 -1.652 1.00 80.38 120 ILE A N 1
ATOM 929 C CA . ILE A 1 120 ? -4.356 5.067 -1.976 1.00 80.38 120 ILE A CA 1
ATOM 930 C C . ILE A 1 120 ? -3.012 4.326 -2.057 1.00 80.38 120 ILE A C 1
ATOM 932 O O . ILE A 1 120 ? -2.191 4.631 -2.920 1.00 80.38 120 ILE A O 1
ATOM 936 N N . ALA A 1 121 ? -2.775 3.346 -1.180 1.00 79.94 121 ALA A N 1
ATOM 937 C CA . ALA A 1 121 ? -1.537 2.563 -1.162 1.00 79.94 121 ALA A CA 1
ATOM 938 C C . ALA A 1 121 ? -1.354 1.674 -2.406 1.00 79.94 121 ALA A C 1
ATOM 940 O O . ALA A 1 121 ? -0.226 1.290 -2.730 1.00 79.94 121 ALA A O 1
ATOM 941 N N . GLU A 1 122 ? -2.440 1.371 -3.113 1.00 79.88 122 GLU A N 1
ATOM 942 C CA . GLU A 1 122 ? -2.442 0.570 -4.335 1.00 79.88 122 GLU A CA 1
ATOM 943 C C . GLU A 1 122 ? -2.062 1.367 -5.596 1.00 79.88 122 GLU A C 1
ATOM 945 O O . GLU A 1 122 ? -1.483 0.803 -6.527 1.00 79.88 122 GLU A O 1
ATOM 950 N N . ILE A 1 123 ? -2.294 2.685 -5.611 1.00 83.88 123 ILE A N 1
ATOM 951 C CA . ILE A 1 123 ? -2.058 3.552 -6.780 1.00 83.88 123 ILE A CA 1
ATOM 952 C C . ILE A 1 123 ? -0.634 3.412 -7.361 1.00 83.88 123 ILE A C 1
ATOM 954 O O . ILE A 1 123 ? -0.520 3.258 -8.579 1.00 83.88 123 ILE A O 1
ATOM 958 N N . PRO A 1 124 ? 0.460 3.415 -6.565 1.00 81.31 124 PRO A N 1
ATOM 959 C CA . PRO A 1 124 ? 1.816 3.289 -7.106 1.00 81.31 124 PRO A CA 1
ATOM 960 C C . PRO A 1 124 ? 2.072 1.951 -7.804 1.00 81.31 124 PRO A C 1
ATOM 962 O O . PRO A 1 124 ? 2.714 1.922 -8.853 1.00 81.31 124 PRO A O 1
ATOM 965 N N . ALA A 1 125 ? 1.558 0.850 -7.254 1.00 79.50 125 ALA A N 1
ATOM 966 C CA . ALA A 1 125 ? 1.705 -0.477 -7.840 1.00 79.50 125 ALA A CA 1
ATOM 967 C C . ALA A 1 125 ? 0.891 -0.629 -9.131 1.00 79.50 125 ALA A C 1
ATOM 969 O O . ALA A 1 125 ? 1.416 -1.170 -10.102 1.00 79.50 125 ALA A O 1
ATOM 970 N N . LEU A 1 126 ? -0.342 -0.107 -9.186 1.00 81.38 126 LEU A N 1
ATOM 971 C CA . LEU A 1 126 ? -1.130 -0.101 -10.426 1.00 81.38 126 LEU A CA 1
ATOM 972 C C . LEU A 1 126 ? -0.501 0.792 -11.500 1.00 81.38 126 LEU A C 1
ATOM 974 O O . LEU A 1 126 ? -0.479 0.416 -12.670 1.00 81.38 126 LEU A O 1
ATOM 978 N N . ALA A 1 127 ? 0.058 1.943 -11.116 1.00 82.19 127 ALA A N 1
ATOM 979 C CA . ALA A 1 127 ? 0.787 2.808 -12.039 1.00 82.19 127 ALA A CA 1
ATOM 980 C C . ALA A 1 127 ? 2.037 2.107 -12.599 1.00 82.19 127 ALA A C 1
ATOM 982 O O . ALA A 1 127 ? 2.259 2.118 -13.810 1.00 82.19 127 ALA A O 1
ATOM 983 N N . ALA A 1 128 ? 2.825 1.452 -11.739 1.00 81.44 128 ALA A N 1
ATOM 984 C CA . ALA A 1 128 ? 3.999 0.692 -12.157 1.00 81.44 128 ALA A CA 1
ATOM 985 C C . ALA A 1 128 ? 3.631 -0.493 -13.063 1.00 81.44 128 ALA A C 1
ATOM 987 O O . ALA A 1 128 ? 4.305 -0.720 -14.063 1.00 81.44 128 ALA A O 1
ATOM 988 N N . PHE A 1 129 ? 2.534 -1.191 -12.756 1.00 80.25 129 PHE A N 1
ATOM 989 C CA . PHE A 1 129 ? 1.990 -2.265 -13.586 1.00 80.25 129 PHE A CA 1
ATOM 990 C C . PHE A 1 129 ? 1.541 -1.772 -14.968 1.00 80.25 129 PHE A C 1
ATOM 992 O O . PHE A 1 129 ? 1.922 -2.341 -15.990 1.00 80.25 129 PHE A O 1
ATOM 999 N N . GLY A 1 130 ? 0.760 -0.689 -15.021 1.00 80.88 130 GLY A N 1
ATOM 1000 C CA . GLY A 1 130 ? 0.297 -0.115 -16.285 1.00 80.88 130 GLY A CA 1
ATOM 1001 C C . GLY A 1 130 ? 1.462 0.316 -17.178 1.00 80.88 130 GLY A C 1
ATOM 1002 O O . GLY A 1 130 ? 1.454 0.057 -18.382 1.00 80.88 130 GLY A O 1
ATOM 1003 N N . LEU A 1 131 ? 2.505 0.902 -16.581 1.00 80.19 131 LEU A N 1
ATOM 1004 C CA . LEU A 1 131 ? 3.727 1.261 -17.297 1.00 80.19 131 LEU A CA 1
ATOM 1005 C C . LEU A 1 131 ? 4.500 0.028 -17.779 1.00 80.19 131 LEU A C 1
ATOM 1007 O O . LEU A 1 131 ? 4.915 0.017 -18.935 1.00 80.19 131 LEU A O 1
ATOM 1011 N N . SER A 1 132 ? 4.661 -1.012 -16.951 1.00 76.75 132 SER A N 1
ATOM 1012 C CA . SER A 1 132 ? 5.384 -2.232 -17.345 1.00 76.75 132 SER A CA 1
ATOM 1013 C C . SER A 1 132 ? 4.688 -3.019 -18.456 1.00 76.75 132 SER A C 1
ATOM 1015 O O . SER A 1 132 ? 5.357 -3.685 -19.232 1.00 76.75 132 SER A O 1
ATOM 1017 N N . VAL A 1 133 ? 3.356 -2.953 -18.549 1.00 79.19 133 VAL A N 1
ATOM 1018 C CA . VAL A 1 133 ? 2.603 -3.619 -19.627 1.00 79.19 133 VAL A CA 1
ATOM 1019 C C . VAL A 1 133 ? 2.602 -2.791 -20.916 1.00 79.19 133 VAL A C 1
ATOM 1021 O O . VAL A 1 133 ? 2.640 -3.350 -22.008 1.00 79.19 133 VAL A O 1
ATOM 1024 N N . GLY A 1 134 ? 2.516 -1.460 -20.817 1.00 78.75 134 GLY A N 1
ATOM 1025 C CA . GLY A 1 134 ? 2.249 -0.606 -21.980 1.00 78.75 134 GLY A CA 1
ATOM 1026 C C . GLY A 1 134 ? 3.462 0.071 -22.622 1.00 78.75 134 GLY A C 1
ATOM 1027 O O . GLY A 1 134 ? 3.390 0.435 -23.800 1.00 78.75 134 GLY A O 1
ATOM 1028 N N . ALA A 1 135 ? 4.533 0.320 -21.862 1.00 78.00 135 ALA A N 1
ATOM 1029 C CA . ALA A 1 135 ? 5.559 1.280 -22.284 1.00 78.00 135 ALA A CA 1
ATOM 1030 C C . ALA A 1 135 ? 6.986 1.006 -21.785 1.00 78.00 135 ALA A C 1
ATOM 1032 O O . ALA A 1 135 ? 7.940 1.500 -22.393 1.00 78.00 135 ALA A O 1
ATOM 1033 N N . ALA A 1 136 ? 7.129 0.275 -20.683 1.00 77.06 136 ALA A N 1
ATOM 1034 C CA . ALA A 1 136 ? 8.366 0.137 -19.931 1.00 77.06 136 ALA A CA 1
ATOM 1035 C C . ALA A 1 136 ? 8.791 -1.341 -19.833 1.00 77.06 136 ALA A C 1
ATOM 1037 O O . ALA A 1 136 ? 7.961 -2.233 -19.986 1.00 77.06 136 ALA A O 1
ATOM 1038 N N . PRO A 1 137 ? 10.067 -1.619 -19.539 1.00 79.12 137 PRO A N 1
ATOM 1039 C CA . PRO A 1 137 ? 10.558 -2.974 -19.390 1.00 79.12 137 PRO A CA 1
ATOM 1040 C C . PRO A 1 137 ? 10.005 -3.589 -18.101 1.00 79.12 137 PRO A C 1
ATOM 1042 O O . PRO A 1 137 ? 9.777 -2.895 -17.105 1.00 79.12 137 PRO A O 1
ATOM 1045 N N . TRP A 1 138 ? 9.834 -4.910 -18.098 1.00 79.19 138 TRP A N 1
ATOM 1046 C CA . TRP A 1 138 ? 9.211 -5.668 -17.004 1.00 79.19 138 TRP A CA 1
ATOM 1047 C C . TRP A 1 138 ? 9.816 -5.377 -15.617 1.00 79.19 138 TRP A C 1
ATOM 1049 O O . TRP A 1 138 ? 9.106 -5.400 -14.612 1.00 79.19 138 TRP A O 1
ATOM 1059 N N . TRP A 1 139 ? 11.112 -5.042 -15.543 1.00 80.88 139 TRP A N 1
ATOM 1060 C CA . TRP A 1 139 ? 11.788 -4.770 -14.273 1.00 80.88 139 TRP A CA 1
ATOM 1061 C C . TRP A 1 139 ? 11.294 -3.496 -13.568 1.00 80.88 139 TRP A C 1
ATOM 1063 O O . TRP A 1 139 ? 11.421 -3.378 -12.349 1.00 80.88 139 TRP A O 1
ATOM 1073 N N . VAL A 1 140 ? 10.689 -2.553 -14.299 1.00 79.56 140 VAL A N 1
ATOM 1074 C CA . VAL A 1 140 ? 10.165 -1.295 -13.738 1.00 79.56 140 VAL A CA 1
ATOM 1075 C C . VAL A 1 140 ? 9.039 -1.547 -12.728 1.00 79.56 140 VAL A C 1
ATOM 1077 O O . VAL A 1 140 ? 8.871 -0.778 -11.779 1.00 79.56 140 VAL A O 1
ATOM 1080 N N . TYR A 1 141 ? 8.339 -2.678 -12.841 1.00 76.06 141 TYR A N 1
ATOM 1081 C CA . TYR A 1 141 ? 7.362 -3.124 -11.849 1.00 76.06 141 TYR A CA 1
ATOM 1082 C C . TYR A 1 141 ? 7.966 -3.256 -10.436 1.00 76.06 141 TYR A C 1
ATOM 1084 O O . TYR A 1 141 ? 7.361 -2.814 -9.453 1.00 76.06 141 TYR A O 1
ATOM 1092 N N . PHE A 1 142 ? 9.197 -3.776 -10.320 1.00 79.44 142 PHE A N 1
ATOM 1093 C CA . PHE A 1 142 ? 9.870 -3.945 -9.024 1.00 79.44 142 PHE A CA 1
ATOM 1094 C C . PHE A 1 142 ? 10.229 -2.624 -8.353 1.00 79.44 142 PHE A C 1
ATOM 1096 O O . PHE A 1 142 ? 10.502 -2.620 -7.158 1.00 79.44 142 PHE A O 1
ATOM 1103 N N . VAL A 1 143 ? 10.211 -1.507 -9.082 1.00 82.69 143 VAL A N 1
ATOM 1104 C CA . VAL A 1 143 ? 10.434 -0.182 -8.498 1.00 82.69 143 VAL A CA 1
ATOM 1105 C C . VAL A 1 143 ? 9.177 0.321 -7.794 1.00 82.69 143 VAL A C 1
ATOM 1107 O O . VAL A 1 143 ? 9.287 0.918 -6.729 1.00 82.69 143 VAL A O 1
ATOM 1110 N N . GLY A 1 144 ? 7.981 0.057 -8.330 1.00 76.75 144 GLY A N 1
ATOM 1111 C CA . GLY A 1 144 ? 6.716 0.469 -7.703 1.00 76.75 144 GLY A CA 1
ATOM 1112 C C . GLY A 1 144 ? 6.318 -0.389 -6.502 1.00 76.75 144 GLY A C 1
ATOM 1113 O O . GLY A 1 144 ? 5.775 0.118 -5.517 1.00 76.75 144 GLY A O 1
ATOM 1114 N N . LEU A 1 145 ? 6.654 -1.680 -6.553 1.00 77.81 145 LEU A N 1
ATOM 1115 C CA . LEU A 1 145 ? 6.380 -2.665 -5.506 1.00 77.81 145 LEU A CA 1
ATOM 1116 C C . LEU A 1 145 ? 6.808 -2.231 -4.088 1.00 77.81 145 LEU A C 1
ATOM 1118 O O . LEU A 1 145 ? 5.968 -2.283 -3.188 1.00 77.81 145 LEU A O 1
ATOM 1122 N N . PRO A 1 146 ? 8.050 -1.769 -3.837 1.00 83.00 146 PRO A N 1
ATOM 1123 C CA . PRO A 1 146 ? 8.484 -1.357 -2.507 1.00 83.00 146 PRO A CA 1
ATOM 1124 C C . PRO A 1 146 ? 7.730 -0.131 -1.989 1.00 83.00 146 PRO A C 1
ATOM 1126 O O . PRO A 1 146 ? 7.488 -0.059 -0.788 1.00 83.00 146 PRO A O 1
ATOM 1129 N N . PHE A 1 147 ? 7.302 0.804 -2.847 1.00 79.50 147 PHE A N 1
ATOM 1130 C CA . PHE A 1 147 ? 6.496 1.947 -2.399 1.00 79.50 147 PHE A CA 1
ATOM 1131 C C . PHE A 1 147 ? 5.120 1.498 -1.905 1.00 79.50 147 PHE A C 1
ATOM 1133 O O . PHE A 1 147 ? 4.704 1.895 -0.813 1.00 79.50 147 PHE A O 1
ATOM 1140 N N . SER A 1 148 ? 4.441 0.627 -2.656 1.00 77.75 148 SER A N 1
ATOM 1141 C CA . SER A 1 148 ? 3.160 0.058 -2.225 1.00 77.75 148 SER A CA 1
ATOM 1142 C C . SER A 1 148 ? 3.317 -0.843 -1.002 1.00 77.75 148 SER A C 1
ATOM 1144 O O . SER A 1 148 ? 2.563 -0.694 -0.044 1.00 77.75 148 SER A O 1
ATOM 1146 N N . ALA A 1 149 ? 4.338 -1.704 -0.965 1.00 80.00 149 ALA A N 1
ATOM 1147 C CA . ALA A 1 149 ? 4.622 -2.558 0.186 1.00 80.00 149 ALA A CA 1
ATOM 1148 C C . ALA A 1 149 ? 4.913 -1.733 1.448 1.00 80.00 149 ALA A C 1
ATOM 1150 O O . ALA A 1 149 ? 4.344 -2.002 2.504 1.00 80.00 149 ALA A O 1
ATOM 1151 N N . PHE A 1 150 ? 5.742 -0.691 1.348 1.00 83.31 150 PHE A N 1
ATO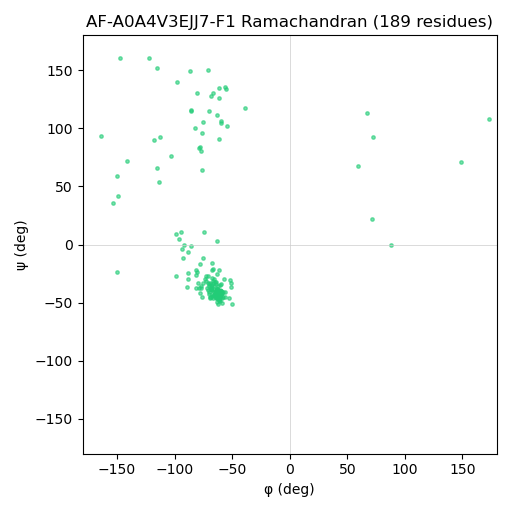M 1152 C CA . PHE A 1 150 ? 6.051 0.185 2.475 1.00 83.31 150 PHE A CA 1
ATOM 1153 C C . PHE A 1 150 ? 4.809 0.928 2.975 1.00 83.31 150 PHE A C 1
ATOM 1155 O O . PHE A 1 150 ? 4.584 1.019 4.184 1.00 83.31 150 PHE A O 1
ATOM 1162 N N . SER A 1 151 ? 3.975 1.419 2.056 1.00 77.25 151 SER A N 1
ATOM 1163 C CA . SER A 1 151 ? 2.712 2.069 2.404 1.00 77.25 151 SER A CA 1
ATOM 1164 C C . SER A 1 151 ? 1.769 1.090 3.122 1.00 77.25 151 SER A C 1
ATOM 1166 O O . SER A 1 151 ? 1.271 1.398 4.203 1.00 77.25 151 SER A O 1
ATOM 1168 N N . LEU A 1 152 ? 1.618 -0.137 2.611 1.00 72.94 152 LEU A N 1
ATOM 1169 C CA . LEU A 1 152 ? 0.785 -1.185 3.215 1.00 72.94 152 LEU A CA 1
ATOM 1170 C C . LEU A 1 152 ? 1.290 -1.640 4.590 1.00 72.94 152 LEU A C 1
ATOM 1172 O O . LEU A 1 152 ? 0.498 -1.740 5.524 1.00 72.94 152 LEU A O 1
ATOM 1176 N N . VAL A 1 153 ? 2.596 -1.872 4.751 1.00 79.50 153 VAL A N 1
ATOM 1177 C CA . VAL A 1 153 ? 3.193 -2.258 6.044 1.00 79.50 153 VAL A CA 1
ATOM 1178 C C . VAL A 1 153 ? 2.962 -1.172 7.090 1.00 79.50 153 VAL A C 1
ATOM 1180 O O . VAL A 1 153 ? 2.631 -1.468 8.238 1.00 79.50 153 VAL A O 1
ATOM 1183 N N . ARG A 1 154 ? 3.079 0.099 6.698 1.00 75.00 154 ARG A N 1
ATOM 1184 C CA . ARG A 1 154 ? 2.819 1.228 7.596 1.00 75.00 154 ARG A CA 1
ATOM 1185 C C . ARG A 1 154 ? 1.345 1.330 7.997 1.00 75.00 154 ARG A C 1
ATOM 1187 O O . ARG A 1 154 ? 1.051 1.773 9.107 1.00 75.00 154 ARG A O 1
ATOM 1194 N N . LEU A 1 155 ? 0.448 0.918 7.106 1.00 68.06 155 LEU A N 1
ATOM 1195 C CA . LEU A 1 155 ? -1.005 0.936 7.274 1.00 68.06 155 LEU A CA 1
ATOM 1196 C C . LEU A 1 155 ? -1.572 -0.329 7.927 1.00 68.06 155 LEU A C 1
ATOM 1198 O O . LEU A 1 155 ? -2.765 -0.364 8.233 1.00 68.06 155 LEU A O 1
ATOM 1202 N N . ALA A 1 156 ? -0.745 -1.351 8.152 1.00 68.69 156 ALA A N 1
ATOM 1203 C CA . ALA A 1 156 ? -1.193 -2.612 8.714 1.00 68.69 156 ALA A CA 1
ATOM 1204 C C . ALA A 1 156 ? -1.891 -2.385 10.075 1.00 68.69 156 ALA A C 1
ATOM 1206 O O . ALA A 1 156 ? -1.368 -1.638 10.916 1.00 68.69 156 ALA A O 1
ATOM 1207 N N . PRO A 1 157 ? -3.048 -3.030 10.325 1.00 61.81 157 PRO A N 1
ATOM 1208 C CA . PRO A 1 157 ? -3.759 -2.967 11.600 1.00 61.81 157 PRO A CA 1
ATOM 1209 C C . PRO A 1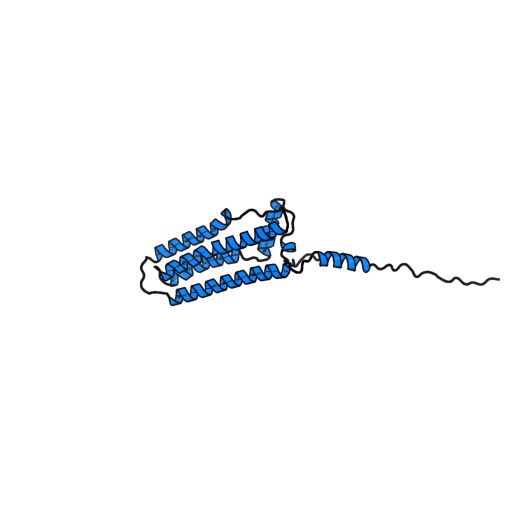 157 ? -3.047 -3.847 12.639 1.00 61.81 157 PRO A C 1
ATOM 1211 O O . PRO A 1 157 ? -3.550 -4.873 13.095 1.00 61.81 157 PRO A O 1
ATOM 1214 N N . ILE A 1 158 ? -1.813 -3.471 12.971 1.00 68.31 158 ILE A N 1
ATOM 1215 C CA . ILE A 1 158 ? -1.020 -4.067 14.045 1.00 68.31 158 ILE A CA 1
ATOM 1216 C C . ILE A 1 158 ? -1.347 -3.369 15.367 1.00 68.31 158 ILE A C 1
ATOM 1218 O O . ILE A 1 158 ? -1.620 -2.169 15.384 1.00 68.31 158 ILE A O 1
ATOM 1222 N N . ALA A 1 159 ? -1.265 -4.095 16.486 1.00 65.69 159 ALA A N 1
ATOM 1223 C CA . ALA A 1 159 ? -1.620 -3.585 17.818 1.00 65.69 159 ALA A CA 1
ATOM 1224 C C . ALA A 1 159 ? -0.944 -2.238 18.157 1.00 65.69 159 ALA A C 1
ATOM 1226 O O . ALA A 1 159 ? -1.577 -1.341 18.704 1.00 65.69 159 ALA A O 1
ATOM 1227 N N . ARG A 1 160 ? 0.308 -2.044 17.715 1.00 67.44 160 ARG A N 1
ATOM 1228 C CA . ARG A 1 160 ? 1.056 -0.78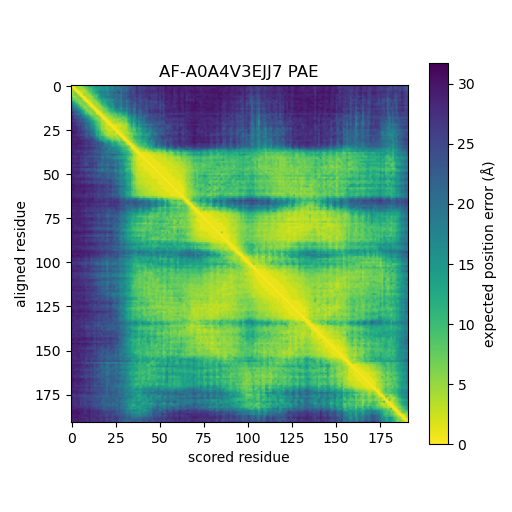3 17.878 1.00 67.44 160 ARG A CA 1
ATOM 1229 C C . ARG A 1 160 ? 0.405 0.428 17.202 1.00 67.44 160 ARG A C 1
ATOM 1231 O O . ARG A 1 160 ? 0.530 1.543 17.698 1.00 67.44 160 ARG A O 1
ATOM 1238 N N . ASN A 1 161 ? -0.247 0.239 16.057 1.00 70.19 161 ASN A N 1
ATOM 1239 C CA . ASN A 1 161 ? -0.913 1.331 15.345 1.00 70.19 161 ASN A CA 1
ATOM 1240 C C . ASN A 1 161 ? -2.238 1.699 16.017 1.00 70.19 161 ASN A C 1
ATOM 1242 O O . ASN A 1 161 ? -2.558 2.882 16.097 1.00 70.19 161 ASN A O 1
ATOM 1246 N N . VAL A 1 162 ? -2.952 0.708 16.561 1.00 70.94 162 VAL A N 1
ATOM 1247 C CA . VAL A 1 162 ? -4.168 0.935 17.356 1.00 70.94 162 VAL A CA 1
ATOM 1248 C C . VAL A 1 162 ? -3.838 1.755 18.601 1.00 70.94 162 VAL A C 1
ATOM 1250 O O . VAL A 1 162 ? -4.470 2.778 18.836 1.00 70.94 162 VAL A O 1
ATOM 1253 N N . GLU A 1 163 ? -2.785 1.390 19.334 1.00 74.62 163 GLU A N 1
ATOM 1254 C CA . GLU A 1 163 ? -2.339 2.136 20.518 1.00 74.62 163 GLU A CA 1
ATOM 1255 C C . GLU A 1 163 ? -1.937 3.583 20.179 1.00 74.62 163 GLU A C 1
ATOM 1257 O O . GLU A 1 163 ? -2.272 4.527 20.898 1.00 74.62 163 GLU A O 1
ATOM 1262 N N . ARG A 1 164 ? -1.275 3.790 19.034 1.00 75.62 164 ARG A N 1
ATOM 1263 C CA . ARG A 1 164 ? -0.925 5.132 18.549 1.00 75.62 164 ARG A CA 1
ATOM 1264 C C . ARG A 1 164 ? -2.161 5.968 18.215 1.00 75.62 164 ARG A C 1
ATOM 1266 O O . ARG A 1 164 ? -2.198 7.157 18.533 1.00 75.62 164 ARG A O 1
ATOM 1273 N N . ASP A 1 165 ? -3.159 5.366 17.574 1.00 73.06 165 ASP A N 1
ATOM 1274 C CA . ASP A 1 165 ? -4.418 6.039 17.256 1.00 73.06 165 ASP A CA 1
ATOM 1275 C C . ASP A 1 165 ? -5.226 6.340 18.532 1.00 73.06 165 ASP A C 1
ATOM 1277 O O . ASP A 1 165 ? -5.796 7.426 18.643 1.00 73.06 165 ASP A O 1
ATOM 1281 N N . GLU A 1 166 ? -5.193 5.466 19.542 1.00 75.19 166 GLU A N 1
ATOM 1282 C CA . GLU A 1 166 ? -5.782 5.736 20.859 1.00 75.19 166 GLU A CA 1
ATOM 1283 C C . GLU A 1 166 ? -5.121 6.924 21.564 1.00 75.19 166 GLU A C 1
ATOM 1285 O O . GLU A 1 166 ? -5.817 7.795 22.088 1.00 75.19 166 GLU A O 1
ATOM 1290 N N . GLN A 1 167 ? -3.788 7.017 21.543 1.00 77.81 167 GLN A N 1
ATOM 1291 C CA . GLN A 1 167 ? -3.070 8.168 22.104 1.00 77.81 167 GLN A CA 1
ATOM 1292 C C . GLN A 1 167 ? -3.464 9.478 21.403 1.00 77.81 167 GLN A C 1
ATOM 1294 O O . GLN A 1 167 ? -3.677 10.497 22.063 1.00 77.81 167 GLN A O 1
ATOM 1299 N N . LEU A 1 168 ? -3.626 9.452 20.074 1.00 76.81 168 LEU A N 1
ATOM 1300 C CA . LEU A 1 168 ? -4.083 10.608 19.297 1.00 76.81 168 LEU A CA 1
ATOM 1301 C C . LEU A 1 168 ? -5.540 10.989 19.599 1.00 76.81 168 LEU A C 1
ATOM 1303 O O . LEU A 1 168 ? -5.868 12.177 19.588 1.00 76.81 168 LEU A O 1
ATOM 1307 N N . LEU A 1 169 ? -6.414 10.016 19.867 1.00 75.06 169 LEU A N 1
ATOM 1308 C CA . LEU A 1 169 ? -7.805 10.259 20.258 1.00 75.06 169 LEU A CA 1
ATOM 1309 C C . LEU A 1 169 ? -7.905 10.850 21.667 1.00 75.06 169 LEU A C 1
ATOM 1311 O O . LEU A 1 169 ? -8.619 11.838 21.854 1.00 75.06 169 LEU A O 1
ATOM 1315 N N . ARG A 1 170 ? -7.120 10.328 22.619 1.00 78.12 170 ARG A N 1
ATOM 1316 C CA . ARG A 1 170 ? -7.025 10.869 23.985 1.00 78.12 170 ARG A CA 1
ATOM 1317 C C . ARG A 1 170 ? -6.522 12.310 23.980 1.00 78.12 170 ARG A C 1
ATOM 1319 O O . ARG A 1 170 ? -7.132 13.167 24.611 1.00 78.12 170 ARG A O 1
ATOM 1326 N N . ALA A 1 171 ? -5.486 12.606 23.191 1.00 77.88 171 ALA A N 1
ATOM 1327 C CA . ALA A 1 171 ? -4.973 13.968 23.017 1.00 77.88 171 ALA A CA 1
ATOM 1328 C C . ALA A 1 171 ? -6.005 14.939 22.405 1.00 77.88 171 ALA A C 1
ATOM 1330 O O . ALA A 1 171 ? -5.893 16.149 22.577 1.00 77.88 171 ALA A O 1
ATOM 1331 N N . ARG A 1 172 ? -7.018 14.422 21.697 1.00 74.00 172 ARG A N 1
ATOM 1332 C CA . ARG A 1 172 ? -8.126 15.195 21.108 1.00 74.00 172 ARG A CA 1
ATOM 1333 C C . ARG A 1 172 ? -9.385 15.226 21.983 1.00 74.00 172 ARG A C 1
ATOM 1335 O O . ARG A 1 172 ? -10.396 15.767 21.549 1.00 74.00 172 ARG A O 1
ATOM 1342 N N . GLY A 1 173 ? -9.332 14.662 23.192 1.00 74.31 173 GLY A N 1
ATOM 1343 C CA . GLY A 1 173 ? -10.438 14.656 24.151 1.00 74.31 173 GLY A CA 1
ATOM 1344 C C . GLY A 1 173 ? -11.425 13.492 24.009 1.00 74.31 173 GLY A C 1
ATOM 1345 O O . GLY A 1 173 ? -12.338 13.384 24.826 1.00 74.31 173 GLY A O 1
ATOM 1346 N N . CYS A 1 174 ? -11.246 12.574 23.054 1.00 71.94 174 CYS A N 1
ATOM 1347 C CA . CYS A 1 174 ? -12.083 11.374 22.951 1.00 71.94 174 CYS A CA 1
ATOM 1348 C C . CYS A 1 174 ? -11.529 10.263 23.858 1.00 71.94 174 CYS A C 1
ATOM 1350 O O . CYS A 1 174 ? -10.430 9.763 23.636 1.00 71.94 174 CYS A O 1
ATOM 1352 N N . HIS A 1 175 ? -12.295 9.875 24.882 1.00 65.88 175 HIS A N 1
ATOM 1353 C CA . HIS A 1 175 ? -11.864 8.936 25.931 1.00 65.88 175 HIS A CA 1
ATOM 1354 C C . HIS A 1 175 ? -12.351 7.488 25.725 1.00 65.88 175 HIS A C 1
ATOM 1356 O O . HIS A 1 175 ? -12.196 6.661 26.619 1.00 65.88 175 HIS A O 1
ATOM 1362 N N . ARG A 1 176 ? -12.947 7.154 24.571 1.00 68.56 176 ARG A N 1
ATOM 1363 C CA . ARG A 1 176 ? -13.471 5.798 24.331 1.00 68.56 176 ARG A CA 1
ATOM 1364 C C . ARG A 1 176 ? -12.352 4.822 23.918 1.00 68.56 176 ARG A C 1
ATOM 136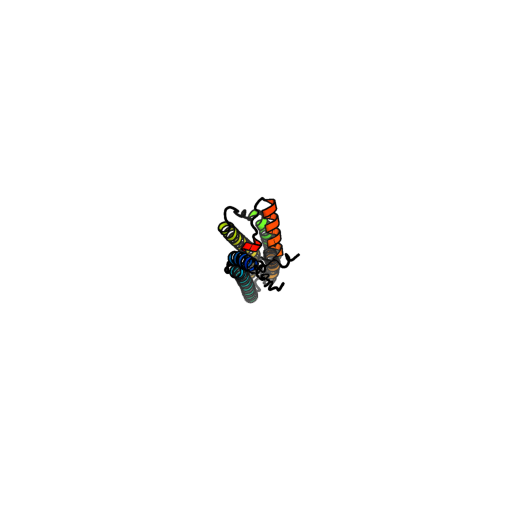6 O O . ARG A 1 176 ? -11.583 5.167 23.018 1.00 68.56 176 ARG A O 1
ATOM 1373 N N . PRO A 1 177 ? -12.248 3.631 24.545 1.00 66.19 177 PRO A N 1
ATOM 1374 C C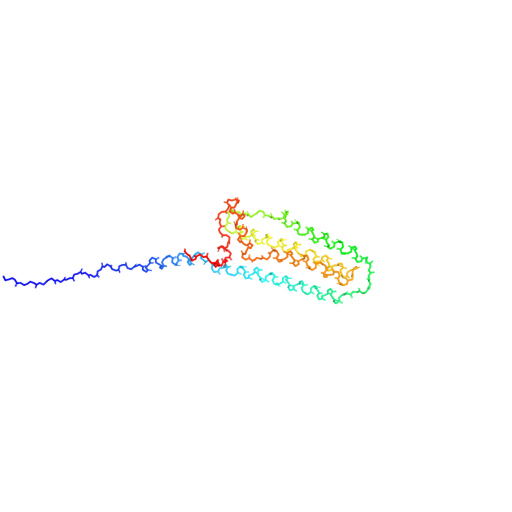A . PRO A 1 177 ? -11.208 2.648 24.236 1.00 66.19 177 PRO A CA 1
ATOM 1375 C C . PRO A 1 177 ? -11.512 1.926 22.915 1.00 66.19 177 PRO A C 1
ATOM 1377 O O . PRO A 1 177 ? -12.390 1.068 22.838 1.00 66.19 177 PRO A O 1
ATOM 1380 N N . LEU A 1 178 ? -10.771 2.278 21.862 1.00 64.81 178 LEU A N 1
ATOM 1381 C CA . LEU A 1 178 ? -10.935 1.728 20.514 1.00 64.81 178 LEU A CA 1
ATOM 1382 C C . LEU A 1 178 ? -10.514 0.249 20.456 1.00 64.81 178 LEU A C 1
ATOM 1384 O O . LEU A 1 178 ? -11.152 -0.552 19.784 1.00 64.81 178 LEU A O 1
ATOM 1388 N N . GLY A 1 179 ? -9.461 -0.123 21.189 1.00 66.62 179 GLY A N 1
ATOM 1389 C CA . GLY A 1 179 ? -8.949 -1.491 21.257 1.00 66.62 179 GLY A CA 1
ATOM 1390 C C . GLY A 1 179 ? -9.918 -2.462 21.929 1.00 66.62 179 GLY A C 1
ATOM 1391 O O . GLY A 1 179 ? -10.010 -3.609 21.501 1.00 66.62 179 GLY A O 1
ATOM 1392 N N . GLN A 1 180 ? -10.691 -1.991 22.914 1.00 66.81 180 GLN A N 1
ATOM 1393 C CA . GLN A 1 180 ? -11.716 -2.800 23.578 1.00 66.81 180 GLN A CA 1
ATOM 1394 C C . GLN A 1 180 ? -12.913 -3.062 22.656 1.00 66.81 180 GLN A C 1
ATOM 1396 O O . GLN A 1 180 ? -13.414 -4.178 22.635 1.00 66.81 180 GLN A O 1
ATOM 1401 N N . LEU A 1 181 ? -13.318 -2.065 21.861 1.00 65.12 181 LEU A N 1
ATOM 1402 C CA . LEU A 1 181 ? -14.393 -2.193 20.866 1.00 65.12 181 LEU A CA 1
ATOM 1403 C C . LEU A 1 181 ? -13.999 -3.051 19.657 1.00 65.12 181 LEU A C 1
ATOM 1405 O O . LEU A 1 181 ? -14.854 -3.625 18.998 1.00 65.12 181 LEU A O 1
ATOM 1409 N N . LEU A 1 182 ? -12.707 -3.108 19.337 1.00 64.75 182 LEU A N 1
ATOM 1410 C CA . LEU A 1 182 ? -12.184 -3.892 18.220 1.00 64.75 182 LEU A CA 1
ATOM 1411 C C . LEU A 1 182 ? -11.766 -5.313 18.622 1.00 64.75 182 LEU A C 1
ATOM 1413 O O . LEU A 1 182 ? -11.278 -6.036 17.765 1.00 64.75 182 LEU A O 1
ATOM 1417 N N . GLY A 1 183 ? -11.897 -5.717 19.890 1.00 64.12 183 GLY A N 1
ATOM 1418 C CA . GLY A 1 183 ? -11.499 -7.061 20.333 1.00 64.12 183 GLY A CA 1
ATOM 1419 C C . GLY A 1 183 ? -9.982 -7.287 20.369 1.00 64.12 183 GLY A C 1
ATOM 1420 O O . GLY A 1 183 ? -9.512 -8.422 20.316 1.00 64.12 183 GLY A O 1
ATOM 1421 N N . VAL A 1 184 ? -9.171 -6.225 20.452 1.00 64.50 184 VAL A N 1
ATOM 1422 C CA . VAL A 1 184 ? -7.721 -6.371 20.638 1.00 64.50 184 VAL A CA 1
ATOM 1423 C C . VAL A 1 184 ? -7.478 -6.736 22.101 1.00 64.50 184 VAL A C 1
ATOM 1425 O O . VAL A 1 184 ? -7.431 -5.863 22.966 1.00 64.50 184 VAL A O 1
ATOM 1428 N N . GLU A 1 185 ? -7.342 -8.030 22.394 1.00 52.06 185 GLU A N 1
ATOM 1429 C CA . GLU A 1 185 ? -6.947 -8.502 23.722 1.00 52.06 185 GLU A CA 1
ATOM 1430 C C . GLU A 1 185 ? -5.568 -7.918 24.059 1.00 52.06 185 GLU A C 1
ATOM 1432 O O . GLU A 1 185 ? -4.557 -8.303 23.472 1.00 52.06 185 GLU A O 1
ATOM 1437 N N . GLN A 1 186 ? -5.536 -6.909 24.937 1.00 52.62 186 GLN A N 1
ATOM 1438 C CA . GLN A 1 186 ? -4.298 -6.276 25.380 1.00 52.62 186 GLN A CA 1
ATOM 1439 C C . GLN A 1 186 ? -3.531 -7.264 26.269 1.00 52.62 186 GLN A C 1
ATOM 1441 O O . GLN A 1 186 ? -4.003 -7.587 27.363 1.00 52.62 186 GLN A O 1
ATOM 1446 N N . PRO A 1 187 ? -2.339 -7.733 25.859 1.00 49.19 187 PRO A N 1
ATOM 1447 C CA . PRO A 1 187 ? -1.500 -8.552 26.714 1.00 49.19 187 PRO A CA 1
ATOM 1448 C C . PRO A 1 187 ? -0.816 -7.638 27.737 1.00 49.19 187 PRO A C 1
ATOM 1450 O O . PRO A 1 187 ? 0.323 -7.224 27.541 1.00 49.19 187 PRO A O 1
ATOM 1453 N N . GLY A 1 188 ? -1.519 -7.269 28.809 1.00 51.31 188 GLY A N 1
ATOM 1454 C CA . GLY A 1 188 ? -0.897 -6.541 29.916 1.00 51.31 188 GLY A CA 1
ATOM 1455 C C . GLY A 1 188 ? -1.805 -5.572 30.655 1.00 51.31 188 GLY A C 1
ATOM 1456 O O . GLY A 1 188 ? -1.604 -4.368 30.580 1.00 51.31 188 GLY A O 1
ATOM 1457 N N . LEU A 1 189 ? -2.755 -6.095 31.427 1.00 44.97 189 LEU A N 1
ATOM 1458 C CA . LEU A 1 189 ? -3.283 -5.397 32.604 1.00 44.97 189 LEU A CA 1
ATOM 1459 C C . LEU A 1 189 ? -3.738 -6.431 33.641 1.00 44.97 189 LEU A C 1
ATOM 1461 O O . LEU A 1 189 ? -4.895 -6.518 34.035 1.00 44.97 189 LEU A O 1
ATOM 1465 N N . ILE A 1 190 ? -2.777 -7.262 34.045 1.00 49.84 190 ILE A N 1
ATOM 1466 C CA . ILE A 1 190 ? -2.797 -7.959 35.328 1.00 49.84 190 ILE A CA 1
ATOM 1467 C C . ILE A 1 190 ? -1.561 -7.440 36.062 1.00 49.84 190 ILE A C 1
ATOM 1469 O O . ILE A 1 190 ? -0.462 -7.957 35.871 1.00 49.84 190 ILE A O 1
ATOM 1473 N N . SER A 1 191 ? -1.716 -6.354 36.813 1.00 43.81 191 SER A N 1
ATOM 1474 C CA . SER A 1 191 ? -0.798 -6.004 37.894 1.00 43.81 191 SER A CA 1
ATOM 1475 C C . SER A 1 191 ? -1.524 -5.208 38.957 1.00 43.81 191 SER A C 1
ATOM 1477 O O . SER A 1 191 ? -2.445 -4.445 38.594 1.00 43.81 191 SER A O 1
#

pLDDT: mean 70.58, std 10.67, range [43.81, 87.56]

Radius of gyration: 28.74 Å; Cα contacts (8 Å, |Δi|>4): 135; chains: 1; bounding box: 42×44×119 Å

Solvent-accessible surface area (backbone atoms only — not comparable to full-atom values): 11115 Å² total; per-residue (Å²): 138,88,81,90,85,89,78,87,85,85,82,87,85,78,84,65,76,60,59,63,53,53,50,53,50,48,55,59,54,68,70,54,60,91,59,20,66,55,50,51,50,49,55,52,50,52,50,51,52,51,54,50,50,53,53,51,50,50,53,52,40,60,73,50,44,49,89,78,66,73,47,63,60,69,59,56,52,52,51,31,52,52,46,30,51,49,42,68,53,42,57,75,76,66,64,71,78,76,45,80,88,41,74,68,49,33,54,52,43,49,51,53,51,50,54,53,50,53,57,45,30,44,49,22,34,53,52,15,43,53,38,16,60,74,30,28,48,45,69,53,30,66,64,13,43,57,47,22,49,52,45,46,63,72,66,45,95,42,74,70,53,54,54,51,52,46,54,56,34,47,78,70,70,46,84,75,65,61,49,69,69,46,46,53,81,72,94,78,85,85,128

Sequence (191 aa):
MTTLLTGTNEHIHRLDGRTGQSEAMRFFNATRSPSDDGELARLRQLFLQFCGAFALIGVVAFMLGNDEQRWDPAISVGLIVIVGLASLLGDRFVARRLDCTSDGSLVDSYRSRFFLRVAIAEIPALAAFGLSVGAAPWWVYFVGLPFSAFSLVRLAPIARNVERDEQLLRARGCHRPLGQLLGVEQPGLIS